Protein AF-0000000079051992 (afdb_homodimer)

Organism: Rubus argutus (NCBI:txid59490)

Foldseek 3Di:
DPPDDQDADPLNWDKDWDFDPWDWDQDDPRDIDTDDGDIDMDTRHHLVPFFLVVVQVVVVVVPDPDSPDWDWDQQPVQRDIGTDDGRVVRNVNSVSPGSDDDDDDDDPDDDDPPDDDDDDDDHD/DPPDDLDADPLNWDKDWDFDPWDWDQDDPRDIDTDDGDIDMDTRHHLVPFFLVVVQVVVVVVPDPDSPDWDWDQQPVQRDIGTDDGRVVRNVNSVSPGSDDDDDDDDPDDDDPVDDDDDDDDHD

Structure (mmCIF, N/CA/C/O backbone):
data_AF-0000000079051992-model_v1
#
loop_
_entity.id
_entity.type
_entity.pdbx_description
1 polymer 'Uncharacterized protein'
#
loop_
_atom_site.group_PDB
_atom_site.id
_atom_site.type_symbol
_atom_site.label_atom_id
_atom_site.label_alt_id
_atom_site.label_comp_id
_atom_site.label_asym_id
_atom_site.label_entity_id
_atom_site.label_seq_id
_atom_site.pdbx_PDB_ins_code
_atom_site.Cartn_x
_atom_site.Cartn_y
_atom_site.Cartn_z
_atom_site.occupancy
_atom_site.B_iso_or_equiv
_atom_site.auth_seq_id
_atom_site.auth_comp_id
_atom_site.auth_asym_id
_atom_site.auth_atom_id
_atom_site.pdbx_PDB_model_num
ATOM 1 N N . MET A 1 1 ? 14.812 15.797 15.055 1 22.44 1 MET A N 1
ATOM 2 C CA . MET A 1 1 ? 14.555 14.422 15.453 1 22.44 1 MET A CA 1
ATOM 3 C C . MET A 1 1 ? 14.562 13.492 14.242 1 22.44 1 MET A C 1
ATOM 5 O O . MET A 1 1 ? 13.828 13.719 13.273 1 22.44 1 MET A O 1
ATOM 9 N N . LYS A 1 2 ? 15.641 12.828 14.078 1 24.27 2 LYS A N 1
ATOM 10 C CA . LYS A 1 2 ? 16.016 11.898 13.016 1 24.27 2 LYS A CA 1
ATOM 11 C C . LYS A 1 2 ? 15.023 10.742 12.922 1 24.27 2 LYS A C 1
ATOM 13 O O . LYS A 1 2 ? 14.703 10.109 13.93 1 24.27 2 LYS A O 1
ATOM 18 N N . TYR A 1 3 ? 14.031 10.93 12.227 1 25.72 3 TYR A N 1
ATOM 19 C CA . TYR A 1 3 ? 13.047 9.875 12.016 1 25.72 3 TYR A CA 1
ATOM 20 C C . TYR A 1 3 ? 13.734 8.539 11.758 1 25.72 3 TYR A C 1
ATOM 22 O O . TYR A 1 3 ? 14.734 8.477 11.039 1 25.72 3 TYR A O 1
ATOM 30 N N . SER A 1 4 ? 14.008 7.793 12.945 1 28.97 4 SER A N 1
ATOM 31 C CA . SER A 1 4 ? 14.625 6.484 13.141 1 28.97 4 SER A CA 1
ATOM 32 C C . SER A 1 4 ? 14.109 5.477 12.117 1 28.97 4 SER A C 1
ATOM 34 O O . SER A 1 4 ? 13.008 5.625 11.594 1 28.97 4 SER A O 1
ATOM 36 N N . PHE A 1 5 ? 14.984 4.582 11.828 1 28.81 5 PHE A N 1
ATOM 37 C CA . PHE A 1 5 ? 15.141 3.387 11.008 1 28.81 5 PHE A CA 1
ATOM 38 C C . PHE A 1 5 ? 14.125 2.324 11.398 1 28.81 5 PHE A C 1
ATOM 40 O O . PHE A 1 5 ? 13.641 2.305 12.531 1 28.81 5 PHE A O 1
ATOM 47 N N . ARG A 1 6 ? 13.727 1.548 10.43 1 36.22 6 ARG A N 1
ATOM 48 C CA . ARG A 1 6 ? 12.797 0.466 10.133 1 36.22 6 ARG A CA 1
ATOM 49 C C . ARG A 1 6 ? 12.992 -0.705 11.094 1 36.22 6 ARG A C 1
ATOM 51 O O . ARG A 1 6 ? 14.078 -1.296 11.141 1 36.22 6 ARG A O 1
ATOM 58 N N . LEU A 1 7 ? 12.641 -0.659 12.375 1 37.72 7 LEU A N 1
ATOM 59 C CA . LEU A 1 7 ? 12.82 -1.804 13.258 1 37.72 7 LEU A CA 1
ATOM 60 C C . LEU A 1 7 ? 12.023 -3.006 12.766 1 37.72 7 LEU A C 1
ATOM 62 O O . LEU A 1 7 ? 10.945 -2.848 12.195 1 37.72 7 LEU A O 1
ATOM 66 N N . PRO A 1 8 ? 12.586 -4.16 12.766 1 42.69 8 PRO A N 1
ATOM 67 C CA . PRO A 1 8 ? 11.969 -5.43 12.375 1 42.69 8 PRO A CA 1
ATOM 68 C C . PRO A 1 8 ? 10.781 -5.805 13.266 1 42.69 8 PRO A C 1
ATOM 70 O O . PRO A 1 8 ? 10.836 -5.605 14.484 1 42.69 8 PRO A O 1
ATOM 73 N N . PRO A 1 9 ? 9.578 -5.781 12.906 1 48.34 9 PRO A N 1
ATOM 74 C CA . PRO A 1 9 ? 8.461 -6.199 13.75 1 48.34 9 PRO A CA 1
ATOM 75 C C . PRO A 1 9 ? 8.664 -7.586 14.352 1 48.34 9 PRO A C 1
ATOM 77 O O . PRO A 1 9 ? 9.422 -8.398 13.812 1 48.34 9 PRO A O 1
ATOM 80 N N . GLY A 1 10 ? 8.438 -7.609 15.602 1 46.56 10 GLY A N 1
ATOM 81 C CA . GLY A 1 10 ? 8.391 -8.906 16.266 1 46.56 10 GLY A CA 1
ATOM 82 C C . GLY A 1 10 ? 7.77 -9.992 15.406 1 46.56 10 GLY A C 1
ATOM 83 O O . GLY A 1 10 ? 8.367 -11.047 15.195 1 46.56 10 GLY A O 1
ATOM 84 N N . ASN A 1 11 ? 6.41 -9.938 15.195 1 57.31 11 ASN A N 1
ATOM 85 C CA . ASN A 1 11 ? 5.832 -11.008 14.383 1 57.31 11 ASN A CA 1
ATOM 86 C C . ASN A 1 11 ? 6.129 -10.805 12.898 1 57.31 11 ASN A C 1
ATOM 88 O O . ASN A 1 11 ? 5.754 -9.789 12.32 1 57.31 11 ASN A O 1
ATOM 92 N N . ASN A 1 12 ? 7.039 -11.633 12.344 1 77.44 12 ASN A N 1
ATOM 93 C CA . ASN A 1 12 ? 7.676 -11.453 11.039 1 77.44 12 ASN A CA 1
ATOM 94 C C . ASN A 1 12 ? 6.75 -11.883 9.906 1 77.44 12 ASN A C 1
ATOM 96 O O . ASN A 1 12 ? 7.195 -12.062 8.773 1 77.44 12 ASN A O 1
ATOM 100 N N . LYS A 1 13 ? 5.344 -12.125 10.227 1 87.75 13 LYS A N 1
ATOM 101 C CA . LYS A 1 13 ? 4.449 -12.547 9.148 1 87.75 13 LYS A CA 1
ATOM 102 C C . LYS A 1 13 ? 4.02 -11.352 8.305 1 87.75 13 LYS A C 1
ATOM 104 O O . LYS A 1 13 ? 4.223 -10.203 8.688 1 87.75 13 LYS A O 1
ATOM 109 N N . TYR A 1 14 ? 3.576 -11.727 7.117 1 90.81 14 TYR A N 1
ATOM 110 C CA . TYR A 1 14 ? 3.094 -10.68 6.227 1 90.81 14 TYR A CA 1
ATOM 111 C C . TYR A 1 14 ? 1.854 -11.133 5.469 1 90.81 14 TYR A C 1
ATOM 113 O O . TYR A 1 14 ? 1.468 -12.305 5.539 1 90.81 14 TYR A O 1
ATOM 121 N N . THR A 1 15 ? 1.188 -10.188 4.848 1 91.19 15 THR A N 1
ATOM 122 C CA . THR A 1 15 ? -0.02 -10.414 4.059 1 91.19 15 THR A CA 1
ATOM 123 C C . THR A 1 15 ? 0.225 -10.078 2.59 1 91.19 15 THR A C 1
ATOM 125 O O . THR A 1 15 ? 0.877 -9.078 2.273 1 91.19 15 THR A O 1
ATOM 128 N N . LEU A 1 16 ? -0.283 -10.922 1.708 1 93.12 16 LEU A N 1
ATOM 129 C CA . LEU A 1 16 ? -0.376 -10.586 0.292 1 93.12 16 LEU A CA 1
ATOM 130 C C . LEU A 1 16 ? -1.779 -10.102 -0.061 1 93.12 16 LEU A C 1
ATOM 132 O O . LEU A 1 16 ? -2.764 -10.805 0.193 1 93.12 16 LEU A O 1
ATOM 136 N N . LYS A 1 17 ? -1.846 -8.898 -0.467 1 88.94 17 LYS A N 1
ATOM 137 C CA . LYS A 1 17 ? -3.031 -8.438 -1.186 1 88.94 17 LYS A CA 1
ATOM 138 C C . LYS A 1 17 ? -2.957 -8.812 -2.662 1 88.94 17 LYS A C 1
ATOM 140 O O . LYS A 1 17 ? -2.1 -8.32 -3.395 1 88.94 17 LYS A O 1
ATOM 145 N N . ILE A 1 18 ? -3.846 -9.672 -3.184 1 90.5 18 ILE A N 1
ATOM 146 C CA . ILE A 1 18 ? -3.699 -10.25 -4.516 1 90.5 18 ILE A CA 1
ATOM 147 C C . ILE A 1 18 ? -4.859 -9.805 -5.402 1 90.5 18 ILE A C 1
ATOM 149 O O . ILE A 1 18 ? -6.027 -10.008 -5.062 1 90.5 18 ILE A O 1
ATOM 153 N N . PHE A 1 19 ? -4.484 -9.172 -6.461 1 87.44 19 PHE A N 1
ATOM 154 C CA . PHE A 1 19 ? -5.426 -8.891 -7.539 1 87.44 19 PHE A CA 1
ATOM 155 C C . PHE A 1 19 ? -5.383 -9.992 -8.594 1 87.44 19 PHE A C 1
ATOM 157 O O . PHE A 1 19 ? -4.32 -10.289 -9.148 1 87.44 19 PHE A O 1
ATOM 164 N N . TYR A 1 20 ? -6.543 -10.562 -8.875 1 88 20 TYR A N 1
ATOM 165 C CA . TYR A 1 20 ? -6.531 -11.711 -9.773 1 88 20 TYR A CA 1
ATOM 166 C C . TYR A 1 20 ? -7.809 -11.773 -10.602 1 88 20 TYR A C 1
ATOM 168 O O . TYR A 1 20 ? -8.805 -11.125 -10.266 1 88 20 TYR A O 1
ATOM 176 N N . GLY A 1 21 ? -7.715 -12.516 -11.727 1 87.5 21 GLY A N 1
ATOM 177 C CA . GLY A 1 21 ? -8.867 -12.688 -12.594 1 87.5 21 GLY A CA 1
ATOM 178 C C . GLY A 1 21 ? -9.031 -11.562 -13.594 1 87.5 21 GLY A C 1
ATOM 179 O O . GLY A 1 21 ? -9.992 -11.547 -14.375 1 87.5 21 GLY A O 1
ATOM 180 N N . GLY A 1 22 ? -8.234 -10.539 -13.469 1 85.94 22 GLY A N 1
ATOM 181 C CA . GLY A 1 22 ? -8.258 -9.414 -14.391 1 85.94 22 GLY A CA 1
ATOM 182 C C . GLY A 1 22 ? -6.957 -9.242 -15.156 1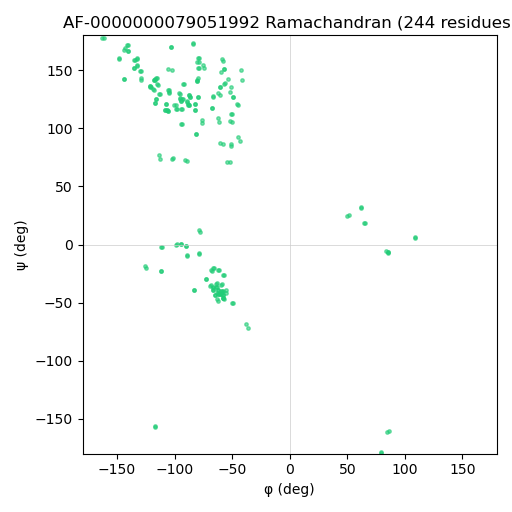 85.94 22 GLY A C 1
ATOM 183 O O . GLY A 1 22 ? -6.258 -10.219 -15.422 1 85.94 22 GLY A O 1
ATOM 184 N N . GLU A 1 23 ? -6.738 -8.016 -15.609 1 85.5 23 GLU A N 1
ATOM 185 C CA . GLU A 1 23 ? -5.539 -7.723 -16.391 1 85.5 23 GLU A CA 1
ATOM 186 C C . GLU A 1 23 ? -5 -6.328 -16.078 1 85.5 23 GLU A C 1
ATOM 188 O O . GLU A 1 23 ? -5.773 -5.395 -15.852 1 85.5 23 GLU A O 1
ATOM 193 N N . LEU A 1 24 ? -3.68 -6.289 -16.062 1 83.06 24 LEU A N 1
ATOM 194 C CA . LEU A 1 24 ? -3.006 -5 -15.906 1 83.06 24 LEU A CA 1
ATOM 195 C C . LEU A 1 24 ? -2.973 -4.25 -17.234 1 83.06 24 LEU A C 1
ATOM 197 O O . LEU A 1 24 ? -2.547 -4.801 -18.25 1 83.06 24 LEU A O 1
ATOM 201 N N . LYS A 1 25 ? -3.455 -3.033 -17.141 1 78.12 25 LYS A N 1
ATOM 202 C CA . LYS A 1 25 ? -3.475 -2.203 -18.344 1 78.12 25 LYS A CA 1
ATOM 203 C C . LYS A 1 25 ? -2.584 -0.975 -18.172 1 78.12 25 LYS A C 1
ATOM 205 O O . LYS A 1 25 ? -2.379 -0.497 -17.047 1 78.12 25 LYS A O 1
ATOM 210 N N . GLU A 1 26 ? -1.941 -0.677 -19.25 1 70.88 26 GLU A N 1
ATOM 211 C CA . GLU A 1 26 ? -1.145 0.545 -19.266 1 70.88 26 GLU A CA 1
ATOM 212 C C . GLU A 1 26 ? -1.987 1.749 -19.688 1 70.88 26 GLU A C 1
ATOM 214 O O . GLU A 1 26 ? -2.76 1.675 -20.641 1 70.88 26 GLU A O 1
ATOM 219 N N . GLY A 1 27 ? -2.049 2.689 -18.797 1 62.34 27 GLY A N 1
ATOM 220 C CA . GLY A 1 27 ? -2.729 3.924 -19.156 1 62.34 27 GLY A CA 1
ATOM 221 C C . GLY A 1 27 ? -1.842 4.898 -19.906 1 62.34 27 GLY A C 1
ATOM 222 O O . GLY A 1 27 ? -0.746 4.543 -20.344 1 62.34 27 GLY A O 1
ATOM 223 N N . GLU A 1 28 ? -2.379 5.949 -20.391 1 56.53 28 GLU A N 1
ATOM 224 C CA . GLU A 1 28 ? -1.7 6.945 -21.219 1 56.53 28 GLU A CA 1
ATOM 225 C C . GLU A 1 28 ? -0.387 7.387 -20.578 1 56.53 28 GLU A C 1
ATOM 227 O O . GLU A 1 28 ? 0.631 7.512 -21.266 1 56.53 28 GLU A O 1
ATOM 232 N N . ILE A 1 29 ? -0.347 7.75 -19.406 1 55.38 29 ILE A N 1
ATOM 233 C CA . ILE A 1 29 ? 0.839 8.359 -18.812 1 55.38 29 ILE A CA 1
ATOM 234 C C . ILE A 1 29 ? 1.425 7.434 -17.75 1 55.38 29 ILE A C 1
ATOM 236 O O . ILE A 1 29 ? 1.34 7.715 -16.547 1 55.38 29 ILE A O 1
ATOM 240 N N . PHE A 1 30 ? 2.119 6.391 -18.25 1 54.97 30 PHE A N 1
ATOM 241 C CA . PHE A 1 30 ? 2.951 5.484 -17.469 1 54.97 30 PHE A CA 1
ATOM 242 C C . PHE A 1 30 ? 2.195 4.969 -16.25 1 54.97 30 PHE A C 1
ATOM 244 O O . PHE A 1 30 ? 2.793 4.734 -15.195 1 54.97 30 PHE A O 1
ATOM 251 N N . TYR A 1 31 ? 0.888 5.023 -16.469 1 59.75 31 TYR A N 1
ATOM 252 C CA . TYR A 1 31 ? 0.093 4.504 -15.359 1 59.75 31 TYR A CA 1
ATOM 253 C C . TYR A 1 31 ? -0.472 3.127 -15.695 1 59.75 31 TYR A C 1
ATOM 255 O O . TYR A 1 31 ? -0.801 2.85 -16.844 1 59.75 31 TYR A O 1
ATOM 263 N N . ARG A 1 32 ? -0.237 2.264 -14.742 1 70.31 32 ARG A N 1
ATOM 264 C CA . ARG A 1 32 ? -0.841 0.946 -14.906 1 70.31 32 ARG A CA 1
ATOM 265 C C . ARG A 1 32 ? -2.039 0.774 -13.977 1 70.31 32 ARG A C 1
ATOM 267 O O . ARG A 1 32 ? -2.041 1.282 -12.852 1 70.31 32 ARG A O 1
ATOM 274 N N . TYR A 1 33 ? -3.088 0.283 -14.586 1 73.31 33 TYR A N 1
ATOM 275 C CA . TYR A 1 33 ? -4.25 -0.037 -13.766 1 73.31 33 TYR A CA 1
ATOM 276 C C . TYR A 1 33 ? -4.742 -1.453 -14.039 1 73.31 33 TYR A C 1
ATOM 278 O O . TYR A 1 33 ? -4.449 -2.021 -15.102 1 73.31 33 TYR A O 1
ATOM 286 N N . TYR A 1 34 ? -5.285 -2.006 -13.023 1 77.06 34 TYR A N 1
ATOM 287 C CA . TYR A 1 34 ? -5.809 -3.365 -13.102 1 77.06 34 TYR A CA 1
ATOM 288 C C . TYR A 1 34 ? -7.305 -3.355 -13.398 1 77.06 34 TYR A C 1
ATOM 290 O O . TYR A 1 34 ? -8.07 -2.652 -12.742 1 77.06 34 TYR A O 1
ATOM 298 N N . VAL A 1 35 ? -7.668 -4.047 -14.445 1 77.31 35 VAL A N 1
ATOM 299 C CA . VAL A 1 35 ? -9.062 -4.047 -14.883 1 77.31 35 VAL A CA 1
ATOM 300 C C . VAL A 1 35 ? -9.664 -5.434 -14.688 1 77.31 35 VAL A C 1
ATOM 302 O O . VAL A 1 35 ? -9.062 -6.441 -15.047 1 77.31 35 VAL A O 1
ATOM 305 N N . GLY A 1 36 ? -10.867 -5.316 -13.992 1 74.88 36 GLY A N 1
ATOM 306 C CA . GLY A 1 36 ? -11.586 -6.559 -13.781 1 74.88 36 GLY A CA 1
ATOM 307 C C . GLY A 1 36 ? -11.023 -7.391 -12.641 1 74.88 36 GLY A C 1
ATOM 308 O O . GLY A 1 36 ? -10.156 -6.926 -11.898 1 74.88 36 GLY A O 1
ATOM 309 N N . GLY A 1 37 ? -11.602 -8.523 -12.383 1 80.75 37 GLY A N 1
ATOM 310 C CA . GLY A 1 37 ? -11.109 -9.508 -11.438 1 80.75 37 GLY A CA 1
ATOM 311 C C . GLY A 1 37 ? -11.562 -9.242 -10.016 1 80.75 37 GLY A C 1
ATOM 312 O O . GLY A 1 37 ? -12.625 -8.656 -9.797 1 80.75 37 GLY A O 1
ATOM 313 N N . GLU A 1 38 ? -10.82 -9.852 -9.102 1 80.44 38 GLU A N 1
ATOM 314 C CA . GLU A 1 38 ? -11.117 -9.852 -7.672 1 80.44 38 GLU A CA 1
ATOM 315 C C . GLU A 1 38 ? -9.875 -9.523 -6.852 1 80.44 38 GLU A C 1
ATOM 317 O O . GLU A 1 38 ? -8.758 -9.539 -7.375 1 80.44 38 GLU A O 1
ATOM 322 N N . VAL A 1 39 ? -10.172 -9.117 -5.648 1 84.56 39 VAL A N 1
ATOM 323 C CA . VAL A 1 39 ? -9.094 -8.883 -4.695 1 84.56 39 VAL A CA 1
ATOM 324 C C . VAL A 1 39 ? -9.25 -9.812 -3.498 1 84.56 39 VAL A C 1
ATOM 326 O O . VAL A 1 39 ? -10.359 -10.031 -3.012 1 84.56 39 VAL A O 1
ATOM 329 N N . THR A 1 40 ? -8.148 -10.461 -3.07 1 83.12 40 THR A N 1
ATOM 330 C CA . THR A 1 40 ? -8.156 -11.258 -1.851 1 83.12 40 THR A CA 1
ATOM 331 C C . THR A 1 40 ? -6.922 -10.977 -1.008 1 83.12 40 THR A C 1
ATOM 333 O O . THR A 1 40 ? -5.961 -10.367 -1.49 1 83.12 40 THR A O 1
ATOM 336 N N . TRP A 1 41 ? -6.969 -11.266 0.247 1 87.25 41 TRP A N 1
ATOM 337 C CA . TRP A 1 41 ? -5.844 -11.141 1.169 1 87.25 41 TRP A CA 1
ATOM 338 C C . TRP A 1 41 ? -5.438 -12.508 1.716 1 87.25 41 TRP A C 1
ATOM 340 O O . TRP A 1 41 ? -6.285 -13.289 2.158 1 87.25 41 TRP A O 1
ATOM 350 N N . VAL A 1 42 ? -4.211 -12.828 1.558 1 90.44 42 VAL A N 1
ATOM 351 C CA . VAL A 1 42 ? -3.65 -14.031 2.168 1 90.44 42 VAL A CA 1
ATOM 352 C C . VAL A 1 42 ? -2.746 -13.648 3.336 1 90.44 42 VAL A C 1
ATOM 354 O O . VAL A 1 42 ? -1.679 -13.062 3.137 1 90.44 42 VAL A O 1
ATOM 357 N N . ASP A 1 43 ? -3.131 -14.047 4.523 1 86.38 43 ASP A N 1
ATOM 358 C CA . ASP A 1 43 ? -2.467 -13.586 5.742 1 86.38 43 ASP A CA 1
ATOM 359 C C . ASP A 1 43 ? -1.546 -14.672 6.305 1 86.38 43 ASP A C 1
ATOM 361 O O . ASP A 1 43 ? -1.546 -15.805 5.82 1 86.38 43 ASP A O 1
ATOM 365 N N . GLU A 1 44 ? -0.752 -14.242 7.297 1 86.94 44 GLU A N 1
ATOM 366 C CA . GLU A 1 44 ? 0.08 -15.125 8.109 1 86.94 44 GLU A CA 1
ATOM 367 C C . GLU A 1 44 ? 1.116 -15.852 7.262 1 86.94 44 GLU A C 1
ATOM 369 O O . GLU A 1 44 ? 1.446 -17.016 7.527 1 86.94 44 GLU A O 1
ATOM 374 N N . LEU A 1 45 ? 1.54 -15.18 6.223 1 91.88 45 LEU A N 1
ATOM 375 C CA . LEU A 1 45 ? 2.6 -15.758 5.402 1 91.88 45 LEU A CA 1
ATOM 376 C C . LEU A 1 45 ? 3.965 -15.539 6.051 1 91.88 45 LEU A C 1
ATOM 378 O O . LEU A 1 45 ? 4.207 -14.5 6.668 1 91.88 45 LEU A O 1
ATOM 382 N N . ASP A 1 46 ? 4.824 -16.516 5.93 1 90.44 46 ASP A N 1
ATOM 383 C CA . ASP A 1 46 ? 6.188 -16.469 6.445 1 90.44 46 ASP A CA 1
ATOM 384 C C . ASP A 1 46 ? 7.164 -16 5.367 1 90.44 46 ASP A C 1
ATOM 386 O O . ASP A 1 46 ? 7.348 -16.688 4.355 1 90.44 46 ASP A O 1
ATOM 390 N N . PRO A 1 47 ? 7.781 -14.836 5.633 1 93.62 47 PRO A N 1
ATOM 391 C CA . PRO A 1 47 ? 8.703 -14.328 4.609 1 93.62 47 PRO A CA 1
ATOM 392 C C . PRO A 1 47 ? 9.82 -15.32 4.285 1 93.62 47 PRO A C 1
ATOM 394 O O . PRO A 1 47 ? 10.336 -15.32 3.166 1 93.62 47 PRO A O 1
ATOM 397 N N . ASN A 1 48 ? 10.18 -16.172 5.156 1 92.88 48 ASN A N 1
ATOM 398 C CA . ASN A 1 48 ? 11.273 -17.109 4.945 1 92.88 48 ASN A CA 1
ATOM 399 C C . ASN A 1 48 ? 10.844 -18.297 4.082 1 92.88 48 ASN A C 1
ATOM 401 O O . ASN A 1 48 ? 11.672 -19.078 3.619 1 92.88 48 ASN A O 1
ATOM 405 N N . MET A 1 49 ? 9.586 -18.422 3.766 1 94.25 49 MET A N 1
ATOM 406 C CA . MET A 1 49 ? 9.07 -19.547 2.992 1 94.25 49 MET A CA 1
ATOM 407 C C . MET A 1 49 ? 8.602 -19.094 1.614 1 94.25 49 MET A C 1
ATOM 409 O O . MET A 1 49 ? 8.172 -19.906 0.798 1 94.25 49 MET A O 1
ATOM 413 N N . ALA A 1 50 ? 8.695 -17.812 1.39 1 95.62 50 ALA A N 1
ATOM 414 C CA . ALA A 1 50 ? 8.188 -17.266 0.132 1 95.62 50 ALA A CA 1
ATOM 415 C C . ALA A 1 50 ? 9.008 -17.766 -1.053 1 95.62 50 ALA A C 1
ATOM 417 O O . ALA A 1 50 ? 10.242 -17.672 -1.039 1 95.62 50 ALA A O 1
ATOM 418 N N . ASN A 1 51 ? 8.453 -18.266 -1.986 1 95.81 51 ASN A N 1
ATOM 419 C CA . ASN A 1 51 ? 9.023 -18.703 -3.258 1 95.81 51 ASN A CA 1
ATOM 420 C C . ASN A 1 51 ? 7.949 -18.891 -4.324 1 95.81 51 ASN A C 1
ATOM 422 O O . ASN A 1 51 ? 6.766 -18.688 -4.059 1 95.81 51 ASN A O 1
ATOM 426 N N . LEU A 1 52 ? 8.406 -19.234 -5.523 1 96 52 LEU A N 1
ATOM 427 C CA . LEU A 1 52 ? 7.461 -19.375 -6.629 1 96 52 LEU A CA 1
ATOM 428 C C . LEU A 1 52 ? 6.469 -20.5 -6.367 1 96 52 LEU A C 1
ATOM 430 O O . LEU A 1 52 ? 5.297 -20.391 -6.73 1 96 52 LEU A O 1
ATOM 434 N N . THR A 1 53 ? 6.938 -21.547 -5.758 1 94.81 53 THR A N 1
ATOM 435 C CA . THR A 1 53 ? 6.062 -22.672 -5.445 1 94.81 53 THR A CA 1
ATOM 436 C C . THR A 1 53 ? 4.938 -22.234 -4.512 1 94.81 53 THR A C 1
ATOM 438 O O . THR A 1 53 ? 3.779 -22.609 -4.707 1 94.81 53 THR A O 1
ATOM 441 N N . GLU A 1 54 ? 5.254 -21.453 -3.531 1 94.25 54 GLU A N 1
ATOM 442 C CA . GLU A 1 54 ? 4.242 -20.938 -2.615 1 94.25 54 GLU A CA 1
ATOM 443 C C . GLU A 1 54 ? 3.238 -20.047 -3.346 1 94.25 54 GLU A C 1
ATOM 445 O O . GLU A 1 54 ? 2.029 -20.156 -3.129 1 94.25 54 GLU A O 1
ATOM 450 N N . LEU A 1 55 ? 3.723 -19.203 -4.242 1 95.94 55 LEU A N 1
ATOM 451 C CA . LEU A 1 55 ? 2.826 -18.359 -5.023 1 95.94 55 LEU A CA 1
ATOM 452 C C . LEU A 1 55 ? 1.904 -19.203 -5.895 1 95.94 55 LEU A C 1
ATOM 454 O O . LEU A 1 55 ? 0.711 -18.922 -6.008 1 95.94 55 LEU A O 1
ATOM 458 N N . ASN A 1 56 ? 2.477 -20.219 -6.422 1 94.06 56 ASN A N 1
ATOM 459 C CA . ASN A 1 56 ? 1.682 -21.109 -7.262 1 94.06 56 ASN A CA 1
ATOM 460 C C . ASN A 1 56 ? 0.612 -21.844 -6.457 1 94.06 56 ASN A C 1
ATOM 462 O O . ASN A 1 56 ? -0.494 -22.078 -6.949 1 94.06 56 ASN A O 1
ATOM 466 N N . ASN A 1 57 ? 0.95 -22.25 -5.254 1 93.12 57 ASN A N 1
ATOM 467 C CA . ASN A 1 57 ? -0.043 -22.859 -4.379 1 93.12 57 ASN A CA 1
ATOM 468 C C . ASN A 1 57 ? -1.202 -21.922 -4.094 1 93.12 57 ASN A C 1
ATOM 470 O O . ASN A 1 57 ? -2.365 -22.328 -4.109 1 93.12 57 ASN A O 1
ATOM 474 N N . ILE A 1 58 ? -0.867 -20.688 -3.848 1 92.69 58 ILE A N 1
ATOM 475 C CA . ILE A 1 58 ? -1.891 -19.672 -3.607 1 92.69 58 ILE A CA 1
ATOM 476 C C . ILE A 1 58 ? -2.754 -19.516 -4.855 1 92.69 58 ILE A C 1
ATOM 478 O O . ILE A 1 58 ? -3.984 -19.5 -4.77 1 92.69 58 ILE A O 1
ATOM 482 N N . ALA A 1 59 ? -2.078 -19.375 -6.008 1 92.94 59 ALA A N 1
ATOM 483 C CA . ALA A 1 59 ? -2.809 -19.219 -7.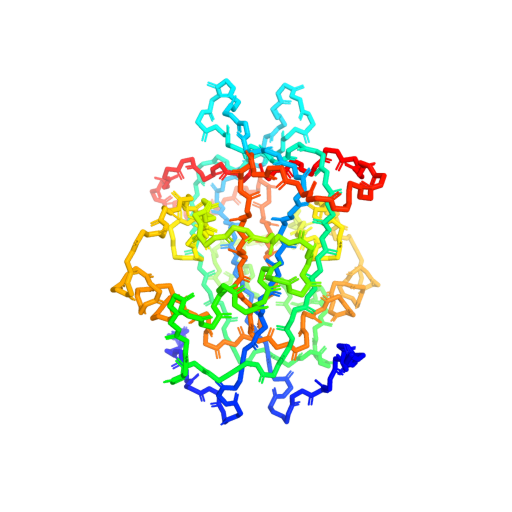262 1 92.94 59 ALA A CA 1
ATOM 484 C C . ALA A 1 59 ? -3.746 -20.406 -7.504 1 92.94 59 ALA A C 1
ATOM 486 O O . ALA A 1 59 ? -4.871 -20.219 -7.977 1 92.94 59 ALA A O 1
ATOM 487 N N . SER A 1 60 ? -3.268 -21.562 -7.191 1 91.19 60 SER A N 1
ATOM 488 C CA . SER A 1 60 ? -4.086 -22.766 -7.355 1 91.19 60 SER A CA 1
ATOM 489 C C . SER A 1 60 ? -5.367 -22.672 -6.527 1 91.19 60 SER A C 1
ATOM 491 O O . SER A 1 60 ? -6.445 -23.031 -7.004 1 91.19 60 SER A O 1
ATOM 493 N N . GLU A 1 61 ? -5.219 -22.156 -5.344 1 88.88 61 GLU A N 1
ATOM 494 C CA . GLU A 1 61 ? -6.375 -22 -4.469 1 88.88 61 GLU A CA 1
ATOM 495 C C . GLU A 1 61 ? -7.336 -20.938 -5.016 1 88.88 61 GLU A C 1
ATOM 497 O O . GLU A 1 61 ? -8.531 -20.953 -4.707 1 88.88 61 GLU A O 1
ATOM 502 N N . LEU A 1 62 ? -6.805 -20.078 -5.848 1 87.88 62 LEU A N 1
ATOM 503 C CA . LEU A 1 62 ? -7.625 -19.031 -6.434 1 87.88 62 LEU A CA 1
ATOM 504 C C . LEU A 1 62 ? -8.25 -19.484 -7.746 1 87.88 62 LEU A C 1
ATOM 506 O O . LEU A 1 62 ? -8.945 -18.719 -8.414 1 87.88 62 LEU A O 1
ATOM 510 N N . GLY A 1 63 ? -7.941 -20.703 -8.141 1 88.62 63 GLY A N 1
ATOM 511 C CA . GLY A 1 63 ? -8.617 -21.281 -9.289 1 88.62 63 GLY A CA 1
ATOM 512 C C . GLY A 1 63 ? -7.73 -21.391 -10.508 1 88.62 63 GLY A C 1
ATOM 513 O O . GLY A 1 63 ? -8.203 -21.734 -11.602 1 88.62 63 GLY A O 1
ATOM 514 N N . TYR A 1 64 ? -6.469 -21.078 -10.336 1 89.19 64 TYR A N 1
ATOM 515 C CA . TYR A 1 64 ? -5.547 -21.219 -11.453 1 89.19 64 TYR A CA 1
ATOM 516 C C . TYR A 1 64 ? -4.941 -22.609 -11.492 1 89.19 64 TYR A C 1
ATOM 518 O O . TYR A 1 64 ? -4.391 -23.078 -10.492 1 89.19 64 TYR A O 1
ATOM 526 N N . GLN A 1 65 ? -5.133 -23.266 -12.602 1 81.94 65 GLN A N 1
ATOM 527 C CA . GLN A 1 65 ? -4.672 -24.641 -12.75 1 81.94 65 GLN A CA 1
ATOM 528 C C . GLN A 1 65 ? -3.342 -24.688 -13.492 1 81.94 65 GLN A C 1
ATOM 530 O O . GLN A 1 65 ? -2.752 -25.766 -13.641 1 81.94 65 GLN A O 1
ATOM 535 N N . THR A 1 66 ? -2.795 -23.562 -13.906 1 75.31 66 THR A N 1
ATOM 536 C CA . THR A 1 66 ? -1.511 -23.531 -14.594 1 75.31 66 THR A CA 1
ATOM 537 C C . THR A 1 66 ? -0.398 -23.078 -13.656 1 75.31 66 THR A C 1
ATOM 539 O O . THR A 1 66 ? -0.658 -22.391 -12.664 1 75.31 66 THR A O 1
ATOM 542 N N . THR A 1 67 ? 0.712 -23.625 -14.023 1 71.31 67 THR A N 1
ATOM 543 C CA . THR A 1 67 ? 1.875 -23.141 -13.281 1 71.31 67 THR A CA 1
ATOM 544 C C . THR A 1 67 ? 2.484 -21.922 -13.953 1 71.31 67 THR A C 1
ATOM 546 O O . THR A 1 67 ? 3.344 -21.25 -13.375 1 71.31 67 THR A O 1
ATOM 549 N N . GLU A 1 68 ? 1.976 -21.688 -15.109 1 84.81 68 GLU A N 1
ATOM 550 C CA . GLU A 1 68 ? 2.498 -20.5 -15.789 1 84.81 68 GLU A CA 1
ATOM 551 C C . GLU A 1 68 ? 1.672 -19.266 -15.453 1 84.81 68 GLU A C 1
ATOM 553 O O . GLU A 1 68 ? 0.807 -18.859 -16.234 1 84.81 68 GLU A O 1
ATOM 558 N N . ILE A 1 69 ? 1.834 -18.844 -14.305 1 92.25 69 ILE A N 1
ATOM 559 C CA . ILE A 1 69 ? 1.111 -17.656 -13.836 1 92.25 69 ILE A CA 1
ATOM 560 C C . ILE A 1 69 ? 1.987 -16.422 -14 1 92.25 69 ILE A C 1
ATOM 562 O O . ILE A 1 69 ? 3.182 -16.453 -13.695 1 92.25 69 ILE A O 1
ATOM 566 N N . ASN A 1 70 ? 1.446 -15.375 -14.617 1 94.12 70 ASN A N 1
ATOM 567 C CA . ASN A 1 70 ? 2.113 -14.086 -14.734 1 94.12 70 ASN A CA 1
ATOM 568 C C . ASN A 1 70 ? 1.96 -13.258 -13.461 1 94.12 70 ASN A C 1
ATOM 570 O O . ASN A 1 70 ? 0.952 -12.57 -13.273 1 94.12 70 ASN A O 1
ATOM 574 N N . TYR A 1 71 ? 3.002 -13.375 -12.609 1 96.19 71 TYR A N 1
ATOM 575 C CA . TYR A 1 71 ? 2.988 -12.625 -11.359 1 96.19 71 TYR A CA 1
ATOM 576 C C . TYR A 1 71 ? 3.691 -11.281 -11.516 1 96.19 71 TYR A C 1
ATOM 578 O O . TYR A 1 71 ? 4.73 -11.195 -12.18 1 96.19 71 TYR A O 1
ATOM 586 N N . LEU A 1 72 ? 3.115 -10.266 -10.945 1 95.44 72 LEU A N 1
ATOM 587 C CA . LEU A 1 72 ? 3.752 -8.969 -10.758 1 95.44 72 LEU A CA 1
ATOM 588 C C . LEU A 1 72 ? 3.508 -8.445 -9.344 1 95.44 72 LEU A C 1
ATOM 590 O O . LEU A 1 72 ? 2.527 -8.82 -8.695 1 95.44 72 LEU A O 1
ATOM 594 N N . TYR A 1 73 ? 4.367 -7.688 -8.891 1 94.88 73 TYR A N 1
ATOM 595 C CA . TYR A 1 73 ? 4.102 -7.02 -7.625 1 94.88 73 TYR A CA 1
ATOM 596 C C . TYR A 1 73 ? 4.422 -5.531 -7.711 1 94.88 73 TYR A C 1
ATOM 598 O O . TYR A 1 73 ? 5.234 -5.117 -8.539 1 94.88 73 TYR A O 1
ATOM 606 N N . ARG A 1 74 ? 3.758 -4.789 -6.871 1 89.62 74 ARG A N 1
ATOM 607 C CA . ARG A 1 74 ? 4.074 -3.371 -6.738 1 89.62 74 ARG A CA 1
ATOM 608 C C . ARG A 1 74 ? 5.164 -3.148 -5.699 1 89.62 74 ARG A C 1
ATOM 610 O O . ARG A 1 74 ? 4.973 -3.436 -4.516 1 89.62 74 ARG A O 1
ATOM 617 N N . SER A 1 75 ? 6.223 -2.586 -6.172 1 89.5 75 SER A N 1
ATOM 618 C CA . SER A 1 75 ? 7.305 -2.258 -5.25 1 89.5 75 SER A CA 1
ATOM 619 C C . SER A 1 75 ? 6.891 -1.155 -4.281 1 89.5 75 SER A C 1
ATOM 621 O O . SER A 1 75 ? 6.578 -0.039 -4.703 1 89.5 75 SER A O 1
ATOM 623 N N . PRO A 1 76 ? 6.879 -1.476 -3.018 1 83.5 76 PRO A N 1
ATOM 624 C CA . PRO A 1 76 ? 6.559 -0.403 -2.072 1 83.5 76 PRO A CA 1
ATOM 625 C C . PRO A 1 76 ? 7.629 0.684 -2.027 1 83.5 76 PRO A C 1
ATOM 627 O O . PRO A 1 76 ? 7.359 1.807 -1.595 1 83.5 76 PRO A O 1
ATOM 630 N N . THR A 1 77 ? 8.844 0.401 -2.469 1 79.56 77 THR A N 1
ATOM 631 C CA . THR A 1 77 ? 9.969 1.324 -2.422 1 79.56 77 THR A CA 1
ATOM 632 C C . THR A 1 77 ? 9.938 2.283 -3.609 1 79.56 77 THR A C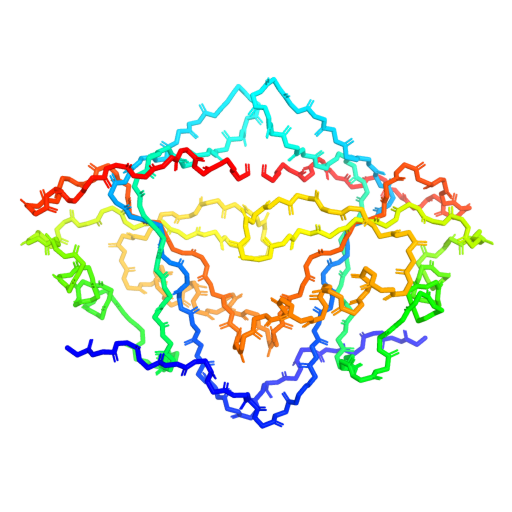 1
ATOM 634 O O . THR A 1 77 ? 10.102 3.492 -3.441 1 79.56 77 THR A O 1
ATOM 637 N N . SER A 1 78 ? 9.578 1.75 -4.738 1 75.81 78 SER A N 1
ATOM 638 C CA . SER A 1 78 ? 9.656 2.576 -5.941 1 75.81 78 SER A CA 1
ATOM 639 C C . SER A 1 78 ? 8.266 2.898 -6.477 1 75.81 78 SER A C 1
ATOM 641 O O . SER A 1 78 ? 8.102 3.824 -7.273 1 75.81 78 SER A O 1
ATOM 643 N N . GLY A 1 79 ? 7.285 2.064 -6.117 1 76.19 79 GLY A N 1
ATOM 644 C CA . GLY A 1 79 ? 5.957 2.217 -6.691 1 76.19 79 GLY A CA 1
ATOM 645 C C . GLY A 1 79 ? 5.801 1.513 -8.023 1 76.19 79 GLY A C 1
ATOM 646 O O . GLY A 1 79 ? 4.688 1.38 -8.539 1 76.19 79 GLY A O 1
ATOM 647 N N . ASN A 1 80 ? 6.883 0.986 -8.547 1 81.5 80 ASN A N 1
ATOM 648 C CA . ASN A 1 80 ? 6.848 0.335 -9.852 1 81.5 80 ASN A CA 1
ATOM 649 C C . ASN A 1 80 ? 6.262 -1.07 -9.758 1 81.5 80 ASN A C 1
ATOM 651 O O . ASN A 1 80 ? 6.316 -1.705 -8.703 1 81.5 80 ASN A O 1
ATOM 655 N N . ILE A 1 81 ? 5.66 -1.438 -10.914 1 88.25 81 ILE A N 1
ATOM 656 C CA . ILE A 1 81 ? 5.203 -2.816 -11.055 1 88.25 81 ILE A CA 1
ATOM 657 C C . ILE A 1 81 ? 6.344 -3.686 -11.578 1 88.25 81 ILE A C 1
ATOM 659 O O . ILE A 1 81 ? 6.957 -3.367 -12.602 1 88.25 81 ILE A O 1
ATOM 663 N N . VAL A 1 82 ? 6.66 -4.773 -10.906 1 93.69 82 VAL A N 1
ATOM 664 C CA . VAL A 1 82 ? 7.793 -5.637 -11.227 1 93.69 82 VAL A CA 1
ATOM 665 C C . VAL A 1 82 ? 7.297 -7.051 -11.523 1 93.69 82 VAL A C 1
ATOM 667 O O . VAL A 1 82 ? 6.496 -7.605 -10.773 1 93.69 82 VAL A O 1
ATOM 670 N N . LYS A 1 83 ? 7.812 -7.609 -12.547 1 95.75 83 LYS A N 1
ATOM 671 C CA . LYS A 1 83 ? 7.438 -8.969 -12.93 1 95.75 83 LYS A CA 1
ATOM 672 C C . LYS A 1 83 ? 8.188 -10 -12.094 1 95.75 83 LYS A C 1
ATOM 674 O O . LYS A 1 83 ? 9.375 -9.828 -11.812 1 95.75 83 LYS A O 1
ATOM 679 N N . ILE A 1 84 ? 7.496 -11.047 -11.734 1 97.06 84 ILE A N 1
ATOM 680 C CA . ILE A 1 84 ? 8.094 -12.172 -11.031 1 97.06 84 ILE A CA 1
ATOM 681 C C . ILE A 1 84 ? 8.18 -13.383 -11.961 1 97.06 84 ILE A C 1
ATOM 683 O O . ILE A 1 84 ? 7.152 -13.922 -12.375 1 97.06 84 ILE A O 1
ATOM 687 N N . THR A 1 85 ? 9.43 -13.789 -12.242 1 95.12 85 THR A N 1
ATOM 688 C CA . THR A 1 85 ? 9.578 -14.914 -13.156 1 95.12 85 THR A CA 1
ATOM 689 C C . THR A 1 85 ? 10.414 -16.031 -12.523 1 95.12 85 THR A C 1
ATOM 691 O O . THR A 1 85 ? 10.391 -17.172 -12.992 1 95.12 85 THR A O 1
ATOM 694 N N . LEU A 1 86 ? 11.156 -15.656 -11.523 1 94.94 86 LEU A N 1
ATOM 695 C CA . LEU A 1 86 ? 11.992 -16.641 -10.844 1 94.94 86 LEU A CA 1
ATOM 696 C C . LEU A 1 86 ? 12 -16.406 -9.344 1 94.94 86 LEU A C 1
ATOM 698 O O . LEU A 1 86 ? 11.508 -15.383 -8.859 1 94.94 86 LEU A O 1
ATOM 702 N N . ASP A 1 87 ? 12.562 -17.297 -8.609 1 95.69 87 ASP A N 1
ATOM 703 C CA . ASP A 1 87 ? 12.547 -17.25 -7.148 1 95.69 87 ASP A CA 1
ATOM 704 C C . ASP A 1 87 ? 13.289 -16.016 -6.633 1 95.69 87 ASP A C 1
ATOM 706 O O . ASP A 1 87 ? 12.922 -15.445 -5.605 1 95.69 87 ASP A O 1
ATOM 710 N N . GLN A 1 88 ? 14.297 -15.664 -7.375 1 96.88 88 GLN A N 1
ATOM 711 C CA . GLN A 1 88 ? 15.047 -14.484 -6.961 1 96.88 88 GLN A CA 1
ATOM 712 C C . GLN A 1 88 ? 14.141 -13.25 -6.914 1 96.88 88 GLN A C 1
ATOM 714 O O . GLN A 1 88 ? 14.328 -12.375 -6.066 1 96.88 88 GLN A O 1
ATOM 719 N N . HIS A 1 89 ? 13.18 -13.148 -7.793 1 96.94 89 HIS A N 1
ATOM 720 C CA . HIS A 1 89 ? 12.258 -12.023 -7.805 1 96.94 89 HIS A CA 1
ATOM 721 C C . HIS A 1 89 ? 11.344 -12.047 -6.582 1 96.94 89 HIS A C 1
ATOM 723 O O . HIS A 1 89 ? 10.969 -10.992 -6.059 1 96.94 89 HIS A O 1
ATOM 729 N N . VAL A 1 90 ? 10.977 -13.305 -6.148 1 97.19 90 VAL A N 1
ATOM 730 C CA . VAL A 1 90 ? 10.18 -13.422 -4.93 1 97.19 90 VAL A CA 1
ATOM 731 C C . VAL A 1 90 ? 10.992 -12.938 -3.73 1 97.19 90 VAL A C 1
ATOM 733 O O . VAL A 1 90 ? 10.477 -12.211 -2.877 1 97.19 90 VAL A O 1
ATOM 736 N N . THR A 1 91 ? 12.242 -13.367 -3.721 1 96.88 91 THR A N 1
ATOM 737 C CA . THR A 1 91 ? 13.141 -12.906 -2.666 1 96.88 91 THR A CA 1
ATOM 738 C C . THR A 1 91 ? 13.234 -11.383 -2.656 1 96.88 91 THR A C 1
ATOM 740 O O . THR A 1 91 ? 13.148 -10.758 -1.597 1 96.88 91 THR A O 1
ATOM 743 N N . ASN A 1 92 ? 13.414 -10.781 -3.836 1 96.69 92 ASN A N 1
ATOM 744 C CA . ASN A 1 92 ? 13.461 -9.32 -3.943 1 96.69 92 ASN A CA 1
ATOM 745 C C . ASN A 1 92 ? 12.18 -8.68 -3.412 1 96.69 92 ASN A C 1
ATOM 747 O O . ASN A 1 92 ? 12.234 -7.668 -2.715 1 96.69 92 ASN A O 1
ATOM 751 N N . MET A 1 93 ? 11.047 -9.242 -3.756 1 97.06 93 MET A N 1
ATOM 752 C CA . MET A 1 93 ? 9.758 -8.75 -3.289 1 97.06 93 MET A CA 1
ATOM 753 C C . MET A 1 93 ? 9.695 -8.742 -1.765 1 97.06 93 MET A C 1
ATOM 755 O O . MET A 1 93 ? 9.281 -7.75 -1.162 1 97.06 93 MET A O 1
ATOM 759 N N . ILE A 1 94 ? 10.148 -9.844 -1.188 1 95.69 94 ILE A N 1
ATOM 760 C CA . ILE A 1 94 ? 10.109 -9.984 0.264 1 95.69 94 ILE A CA 1
ATOM 761 C C . ILE A 1 94 ? 11.062 -8.984 0.905 1 95.69 94 ILE A C 1
ATOM 763 O O . ILE A 1 94 ? 10.781 -8.438 1.975 1 95.69 94 ILE A O 1
ATOM 767 N N . GLU A 1 95 ? 12.195 -8.742 0.274 1 94.25 95 GLU A N 1
ATOM 768 C CA . GLU A 1 95 ? 13.164 -7.777 0.789 1 94.25 95 GLU A CA 1
ATOM 769 C C . GLU A 1 95 ? 12.57 -6.371 0.838 1 94.25 95 GLU A C 1
ATOM 771 O O . GLU A 1 95 ? 13.031 -5.52 1.598 1 94.25 95 GLU A O 1
ATOM 776 N N . GLU A 1 96 ? 11.539 -6.129 0.056 1 93.25 96 GLU A N 1
ATOM 777 C CA . GLU A 1 96 ? 10.922 -4.809 0.026 1 93.25 96 GLU A CA 1
ATOM 778 C C . GLU A 1 96 ? 9.734 -4.734 0.978 1 93.25 96 GLU A C 1
ATOM 780 O O . GLU A 1 96 ? 9.047 -3.713 1.039 1 93.25 96 GLU A O 1
ATOM 785 N N . LEU A 1 97 ? 9.477 -5.855 1.651 1 91.31 97 LEU A N 1
ATOM 786 C CA . LEU A 1 97 ? 8.398 -5.863 2.633 1 91.31 97 LEU A CA 1
ATOM 787 C C . LEU A 1 97 ? 8.516 -4.672 3.578 1 91.31 97 LEU A C 1
ATOM 789 O O . LEU A 1 97 ? 9.594 -4.418 4.133 1 91.31 97 LEU A O 1
ATOM 793 N N . PRO A 1 98 ? 7.398 -3.926 3.678 1 86.19 98 PRO A N 1
ATOM 794 C CA . PRO A 1 98 ? 7.465 -2.828 4.645 1 86.19 98 PRO A CA 1
ATOM 795 C C . PRO A 1 98 ? 7.801 -3.307 6.055 1 86.19 98 PRO A C 1
ATOM 797 O O . PRO A 1 98 ? 7.465 -4.434 6.426 1 86.19 98 PRO A O 1
ATOM 800 N N . ILE A 1 99 ? 8.414 -2.516 6.832 1 80.19 99 ILE A N 1
ATOM 801 C CA . ILE A 1 99 ? 8.852 -2.877 8.172 1 80.19 99 ILE A CA 1
ATOM 802 C C . ILE A 1 99 ? 7.648 -2.959 9.109 1 80.19 99 ILE A C 1
ATOM 804 O O . ILE A 1 99 ? 7.648 -3.744 10.062 1 80.19 99 ILE A O 1
ATOM 808 N N . SER A 1 100 ? 6.625 -2.17 8.82 1 83.06 100 SER A N 1
ATOM 809 C CA . SER A 1 100 ? 5.414 -2.127 9.633 1 83.06 100 SER A CA 1
ATOM 810 C C . SER A 1 100 ? 4.176 -1.947 8.766 1 83.06 100 SER A C 1
ATOM 812 O O . SER A 1 100 ? 4.277 -1.858 7.535 1 83.06 100 SER A O 1
ATOM 814 N N . ARG A 1 101 ? 3.033 -2.135 9.43 1 88 101 ARG A N 1
ATOM 815 C CA . ARG A 1 101 ? 1.803 -1.765 8.734 1 88 101 ARG A CA 1
ATOM 816 C C . ARG A 1 101 ? 1.834 -0.302 8.305 1 88 101 ARG A C 1
ATOM 818 O O . ARG A 1 101 ? 2.332 0.556 9.039 1 88 101 ARG A O 1
ATOM 825 N N . GLU A 1 102 ? 1.363 -0.104 7.113 1 88.88 102 GLU A N 1
ATOM 826 C CA . GLU A 1 102 ? 1.538 1.232 6.555 1 88.88 102 GLU A CA 1
ATOM 827 C C . GLU A 1 102 ? 0.218 1.789 6.027 1 88.88 102 GLU A C 1
ATOM 829 O O . GLU A 1 102 ? -0.625 1.037 5.535 1 88.88 102 GLU A O 1
ATOM 834 N N . LEU A 1 103 ? 0.049 3.094 6.25 1 92.62 103 LEU A N 1
ATOM 835 C CA . LEU A 1 103 ? -0.949 3.887 5.539 1 92.62 103 LEU A CA 1
ATOM 836 C C . LEU A 1 103 ? -0.281 4.945 4.668 1 92.62 103 LEU A C 1
ATOM 838 O O . LEU A 1 103 ? 0.755 5.5 5.043 1 92.62 103 LEU A O 1
ATOM 842 N N . GLU A 1 104 ? -0.863 5.203 3.5 1 90.19 104 GLU A N 1
ATOM 843 C CA . GLU A 1 104 ? -0.377 6.25 2.607 1 90.19 104 GLU A CA 1
ATOM 844 C C . GLU A 1 104 ? -1.128 7.559 2.832 1 90.19 104 GLU A C 1
ATOM 846 O O . GLU A 1 104 ? -2.355 7.602 2.74 1 90.19 104 GLU A O 1
ATOM 851 N N . LEU A 1 105 ? -0.425 8.641 3.137 1 94.44 105 LEU A N 1
ATOM 852 C CA . LEU A 1 105 ? -0.958 9.984 3.373 1 94.44 105 LEU A CA 1
ATOM 853 C C . LEU A 1 105 ? -0.417 10.969 2.348 1 94.44 105 LEU A C 1
ATOM 855 O O . LEU A 1 105 ? 0.76 10.914 1.985 1 94.44 105 LEU A O 1
ATOM 859 N N . TYR A 1 106 ? -1.249 11.867 1.907 1 93.25 106 TYR A N 1
ATOM 860 C CA . TYR A 1 106 ? -0.881 12.898 0.942 1 93.25 106 TYR A CA 1
ATOM 861 C C . TYR A 1 106 ? -1.127 14.289 1.51 1 93.25 106 TYR A C 1
ATOM 863 O O . TYR A 1 106 ? -2.164 14.539 2.127 1 93.25 106 TYR A O 1
ATOM 871 N N . ILE A 1 107 ? -0.168 15.156 1.293 1 92.31 107 ILE A N 1
ATOM 872 C CA . ILE A 1 107 ? -0.364 16.594 1.473 1 92.31 107 ILE A CA 1
ATOM 873 C C . ILE A 1 107 ? -0.453 17.281 0.109 1 92.31 107 ILE A C 1
ATOM 875 O O . ILE A 1 107 ? 0.495 17.234 -0.678 1 92.31 107 ILE A O 1
ATOM 879 N N . ASP A 1 108 ? -1.574 17.812 -0.166 1 89.69 108 ASP A N 1
ATOM 880 C CA . ASP A 1 108 ? -1.88 18.25 -1.523 1 89.69 108 ASP A CA 1
ATOM 881 C C . ASP A 1 108 ? -1.865 19.781 -1.62 1 89.69 108 ASP A C 1
ATOM 883 O O . ASP A 1 108 ? -2.672 20.453 -0.978 1 89.69 108 ASP A O 1
ATOM 887 N N . GLY A 1 109 ? -0.945 20.125 -2.539 1 76.44 109 GLY A N 1
ATOM 888 C CA . GLY A 1 109 ? -1.031 21.484 -3.045 1 76.44 109 GLY A CA 1
ATOM 889 C C . GLY A 1 109 ? -0.776 22.547 -1.979 1 76.44 109 GLY A C 1
ATOM 890 O O . GLY A 1 109 ? -1.285 23.656 -2.07 1 76.44 109 GLY A O 1
ATOM 891 N N . VAL A 1 110 ? -0.19 22.297 -0.886 1 74.56 110 VAL A N 1
ATOM 892 C CA . VAL A 1 110 ? 0.099 23.281 0.151 1 74.56 110 VAL A CA 1
ATOM 893 C C . VAL A 1 110 ? 1.557 23.719 0.049 1 74.56 110 VAL A C 1
ATOM 895 O O . VAL A 1 110 ? 2.453 22.891 -0.138 1 74.56 110 VAL A O 1
ATOM 898 N N . ARG A 1 111 ? 1.764 24.984 -0.171 1 73.88 111 ARG A N 1
ATOM 899 C CA . ARG A 1 111 ? 3.105 25.547 -0.29 1 73.88 111 ARG A CA 1
ATOM 900 C C . ARG A 1 111 ? 3.902 25.328 0.993 1 73.88 111 ARG A C 1
ATOM 902 O O . ARG A 1 111 ? 3.363 25.469 2.094 1 73.88 111 ARG A O 1
ATOM 909 N N . ARG A 1 112 ? 5.121 24.766 0.69 1 72.81 112 ARG A N 1
ATOM 910 C CA . ARG A 1 112 ? 6.051 24.641 1.808 1 72.81 112 ARG A CA 1
ATOM 911 C C . ARG A 1 112 ? 6.879 25.906 1.976 1 72.81 112 ARG A C 1
ATOM 913 O O . ARG A 1 112 ? 7.129 26.625 1.005 1 72.81 112 ARG A O 1
ATOM 920 N N . GLU A 1 113 ? 6.918 26.406 3.07 1 64.38 113 GLU A N 1
ATOM 921 C CA . GLU A 1 113 ? 7.844 27.531 3.236 1 64.38 113 GLU A CA 1
ATOM 922 C C . GLU A 1 113 ? 9.266 27.141 2.844 1 64.38 113 GLU A C 1
ATOM 924 O O . GLU A 1 113 ? 10.008 27.953 2.291 1 64.38 113 GLU A O 1
ATOM 929 N N . GLU A 1 114 ? 9.672 25.953 3.186 1 54.09 114 GLU A N 1
ATOM 930 C CA . GLU A 1 114 ? 11.031 25.594 2.799 1 54.09 114 GLU A CA 1
ATOM 931 C C . GLU A 1 114 ? 11.039 24.672 1.587 1 54.09 114 GLU A C 1
ATOM 933 O O . GLU A 1 114 ? 10.469 23.578 1.634 1 54.09 114 GLU A O 1
ATOM 938 N N . GLU A 1 115 ? 10.75 25.25 0.447 1 50.5 115 GLU A N 1
ATOM 939 C CA . GLU A 1 115 ? 10.625 24.516 -0.812 1 50.5 115 GLU A CA 1
ATOM 940 C C . GLU A 1 115 ? 11.836 23.625 -1.059 1 50.5 115 GLU A C 1
ATOM 942 O O . GLU A 1 115 ? 12.977 24.094 -1.007 1 50.5 115 GLU A O 1
ATOM 947 N N . ARG A 1 116 ? 11.859 22.422 -0.549 1 46.25 116 ARG A N 1
ATOM 948 C CA . ARG A 1 116 ? 12.984 21.641 -1.042 1 46.25 116 ARG A CA 1
ATOM 949 C C . ARG A 1 116 ? 12.742 21.172 -2.475 1 46.25 116 ARG A C 1
ATOM 951 O O . ARG A 1 116 ? 11.602 21.172 -2.947 1 46.25 116 ARG A O 1
ATOM 958 N N . GLU A 1 117 ? 13.734 20.922 -3.209 1 43 117 GLU A N 1
ATOM 959 C CA . GLU A 1 117 ? 13.812 20.562 -4.621 1 43 117 GLU A CA 1
ATOM 960 C C . GLU A 1 117 ? 12.797 19.484 -4.973 1 43 117 GLU A C 1
ATOM 962 O O . GLU A 1 117 ? 12.594 18.547 -4.203 1 43 117 GLU A O 1
ATOM 967 N N . GLU A 1 118 ? 11.969 19.781 -5.855 1 43 118 GLU A N 1
ATOM 968 C CA . GLU A 1 118 ? 10.828 19.062 -6.41 1 43 118 GLU A CA 1
ATOM 969 C C . GLU A 1 118 ? 11.227 17.656 -6.852 1 43 118 GLU A C 1
ATOM 971 O O . GLU A 1 118 ? 12.258 17.469 -7.5 1 43 118 GLU A O 1
ATOM 976 N N . TYR A 1 119 ? 10.859 16.688 -6.172 1 42.22 119 TYR A N 1
ATOM 977 C CA . TYR A 1 119 ? 11.102 15.344 -6.66 1 42.22 119 TYR A CA 1
ATOM 978 C C . TYR A 1 119 ? 10.062 14.938 -7.695 1 42.22 119 TYR A C 1
ATOM 980 O O . TYR A 1 119 ? 8.953 15.492 -7.719 1 42.22 119 TYR A O 1
ATOM 988 N N . PRO A 1 120 ? 10.43 14.008 -8.508 1 40.16 120 PRO A N 1
ATOM 989 C CA . PRO A 1 120 ? 9.672 13.57 -9.68 1 40.16 120 PRO A CA 1
ATOM 990 C C . PRO A 1 120 ? 8.273 13.078 -9.328 1 40.16 120 PRO A C 1
ATOM 992 O O . PRO A 1 120 ? 8 12.734 -8.18 1 40.16 120 PRO A O 1
ATOM 995 N N . ILE A 1 121 ? 7.391 13.102 -10.359 1 37.59 121 ILE A N 1
ATOM 996 C CA . ILE A 1 121 ? 6.004 12.664 -10.461 1 37.59 121 ILE A CA 1
ATOM 997 C C . ILE A 1 121 ? 5.871 11.234 -9.938 1 37.59 121 ILE A C 1
ATOM 999 O O . ILE A 1 121 ? 6.633 10.352 -10.328 1 37.59 121 ILE A O 1
ATOM 1003 N N . VAL A 1 122 ? 5.188 11.117 -8.828 1 41.78 122 VAL A N 1
ATOM 1004 C CA . VAL A 1 122 ? 4.855 9.766 -8.375 1 41.78 122 VAL A CA 1
ATOM 1005 C C . VAL A 1 122 ? 3.469 9.383 -8.891 1 41.78 122 VAL A C 1
ATOM 1007 O O . VAL A 1 122 ? 2.494 10.102 -8.664 1 41.78 122 VAL A O 1
ATOM 1010 N N . CYS A 1 123 ? 3.262 8.5 -9.977 1 39.66 123 CYS A N 1
ATOM 1011 C CA . CYS A 1 123 ? 2 8.008 -10.523 1 39.66 123 CYS A CA 1
ATOM 1012 C C . CYS A 1 123 ? 1.477 6.832 -9.719 1 39.66 123 CYS A C 1
ATOM 1014 O O . CYS A 1 123 ? 2.24 5.938 -9.352 1 39.66 123 CYS A O 1
ATOM 1016 N N . PHE A 1 124 ? 0.221 7.027 -9.156 1 38.22 124 PHE A N 1
ATOM 1017 C CA . PHE A 1 124 ? -0.387 5.93 -8.414 1 38.22 124 PHE A CA 1
ATOM 1018 C C . PHE A 1 124 ? -1.379 5.172 -9.281 1 38.22 124 PHE A C 1
ATOM 1020 O O . PHE A 1 124 ? -1.995 5.75 -10.18 1 38.22 124 PHE A O 1
ATOM 1027 N N . MET B 1 1 ? -10.031 -24.203 2.855 1 22.31 1 MET B N 1
ATOM 1028 C CA . MET B 1 1 ? -9.25 -23.562 3.92 1 22.31 1 MET B CA 1
ATOM 1029 C C . MET B 1 1 ? -9.555 -22.078 4.008 1 22.31 1 MET B C 1
ATOM 1031 O O . MET B 1 1 ? -9.43 -21.359 3.02 1 22.31 1 MET B O 1
ATOM 1035 N N . LYS B 1 2 ? -10.367 -21.719 4.945 1 24.41 2 LYS B N 1
ATOM 1036 C CA . LYS B 1 2 ? -10.969 -20.438 5.281 1 24.41 2 LYS B CA 1
ATOM 1037 C C . LYS B 1 2 ? -9.898 -19.391 5.613 1 24.41 2 LYS B C 1
ATOM 1039 O O . LYS B 1 2 ? -9.008 -19.656 6.422 1 24.41 2 LYS B O 1
ATOM 1044 N N . TYR B 1 3 ? -9.438 -18.766 4.676 1 25.61 3 TYR B N 1
ATOM 1045 C CA . TYR B 1 3 ? -8.445 -17.719 4.879 1 25.61 3 TYR B CA 1
ATOM 1046 C C . TYR B 1 3 ? -8.836 -16.812 6.043 1 25.61 3 TYR B C 1
ATOM 1048 O O . TYR B 1 3 ? -10.008 -16.5 6.223 1 25.61 3 TYR B O 1
ATOM 1056 N N . SER B 1 4 ? -8.297 -17.203 7.289 1 28.58 4 SER B N 1
ATOM 1057 C CA . SER B 1 4 ? -8.414 -16.625 8.625 1 28.58 4 SER B CA 1
ATOM 1058 C C . SER B 1 4 ? -8.32 -15.102 8.578 1 28.58 4 SER B C 1
ATOM 1060 O O . SER B 1 4 ? -7.715 -14.539 7.668 1 28.58 4 SER B O 1
ATOM 1062 N N . PHE B 1 5 ? -9.109 -14.562 9.383 1 28.84 5 PHE B N 1
ATOM 1063 C CA . PHE B 1 5 ? -9.383 -13.219 9.867 1 28.84 5 PHE B CA 1
ATOM 1064 C C . PHE B 1 5 ? -8.109 -12.57 10.406 1 28.84 5 PHE B C 1
ATOM 1066 O O . PHE B 1 5 ? -7.203 -13.266 10.875 1 28.84 5 PHE B O 1
ATOM 1073 N N . ARG B 1 6 ? -7.957 -11.344 10.18 1 36.34 6 ARG B N 1
ATOM 1074 C CA . ARG B 1 6 ? -7.004 -10.258 10.391 1 36.34 6 ARG B CA 1
ATOM 1075 C C . ARG B 1 6 ? -6.59 -10.164 11.852 1 36.34 6 ARG B C 1
ATOM 1077 O O . ARG B 1 6 ? -7.426 -9.938 12.727 1 36.34 6 ARG B O 1
ATOM 1084 N N . LEU B 1 7 ? -5.801 -11.078 12.453 1 37.78 7 LEU B N 1
ATOM 1085 C CA . LEU B 1 7 ? -5.414 -10.961 13.859 1 37.78 7 LEU B CA 1
ATOM 1086 C C . LEU B 1 7 ? -4.629 -9.672 14.102 1 37.78 7 LEU B C 1
ATOM 1088 O O . LEU B 1 7 ? -3.883 -9.227 13.227 1 37.78 7 LEU B O 1
ATOM 1092 N N . PRO B 1 8 ? -4.891 -8.938 15.125 1 42.44 8 PRO B N 1
ATOM 1093 C CA . PRO B 1 8 ? -4.215 -7.707 15.547 1 42.44 8 PRO B CA 1
ATOM 1094 C C . PRO B 1 8 ? -2.738 -7.93 15.875 1 42.44 8 PRO B C 1
ATOM 1096 O O . PRO B 1 8 ? -2.381 -8.938 16.484 1 42.44 8 PRO B O 1
ATOM 1099 N N . PRO B 1 9 ? -1.763 -7.574 15.156 1 48.31 9 PRO B N 1
ATOM 1100 C CA . PRO B 1 9 ? -0.362 -7.754 15.539 1 48.31 9 PRO B CA 1
ATOM 1101 C C . PRO B 1 9 ? -0.061 -7.215 16.938 1 48.31 9 PRO B C 1
ATOM 1103 O O . PRO B 1 9 ? -0.783 -6.344 17.438 1 48.31 9 PRO B O 1
ATOM 1106 N N . GLY B 1 10 ? 0.658 -8.031 17.625 1 46.28 10 GLY B N 1
ATOM 1107 C CA . GLY B 1 10 ? 1.188 -7.605 18.906 1 46.28 10 GLY B CA 1
ATOM 1108 C C . GLY B 1 10 ? 1.625 -6.152 18.906 1 46.28 10 GLY B C 1
ATOM 1109 O O . GLY B 1 10 ? 1.243 -5.387 19.797 1 46.28 10 GLY B O 1
ATOM 1110 N N . ASN B 1 11 ? 2.73 -5.777 18.156 1 56.84 11 ASN B N 1
ATOM 1111 C CA . ASN B 1 11 ? 3.127 -4.375 18.203 1 56.84 11 ASN B CA 1
ATOM 1112 C C . ASN B 1 11 ? 2.207 -3.5 17.359 1 56.84 11 ASN B C 1
ATOM 1114 O O . ASN B 1 11 ? 2.102 -3.695 16.141 1 56.84 11 ASN B O 1
ATOM 1118 N N . ASN B 1 12 ? 1.314 -2.738 18 1 77.19 12 ASN B N 1
ATOM 1119 C CA . ASN B 1 12 ? 0.174 -2.035 17.422 1 77.19 12 ASN B CA 1
ATOM 1120 C C . ASN B 1 12 ? 0.605 -0.754 16.719 1 77.19 12 ASN B C 1
ATOM 1122 O O . ASN B 1 12 ? -0.231 0.086 16.375 1 77.19 12 ASN B O 1
ATOM 1126 N N . LYS B 1 13 ? 2.053 -0.548 16.516 1 87.62 13 LYS B N 1
ATOM 1127 C CA . LYS B 1 13 ? 2.482 0.681 15.852 1 87.62 13 LYS B CA 1
ATOM 1128 C C . LYS B 1 13 ? 2.295 0.59 14.336 1 87.62 13 LYS B C 1
ATOM 1130 O O . LYS B 1 13 ? 2.051 -0.493 13.805 1 87.62 13 LYS B O 1
ATOM 1135 N N . TYR B 1 14 ? 2.275 1.788 13.773 1 90.62 14 TYR B N 1
ATOM 1136 C CA . TYR B 1 14 ? 2.143 1.83 12.32 1 90.62 14 TYR B CA 1
ATOM 1137 C C . TYR B 1 14 ? 3.023 2.922 11.727 1 90.62 14 TYR B C 1
ATOM 1139 O O . TYR B 1 14 ? 3.617 3.717 12.461 1 90.62 14 TYR B O 1
ATOM 1147 N N . THR B 1 15 ? 3.193 2.869 10.43 1 91.19 15 THR B N 1
ATOM 1148 C CA . THR B 1 15 ? 3.986 3.82 9.656 1 91.19 15 THR B CA 1
ATOM 1149 C C . THR B 1 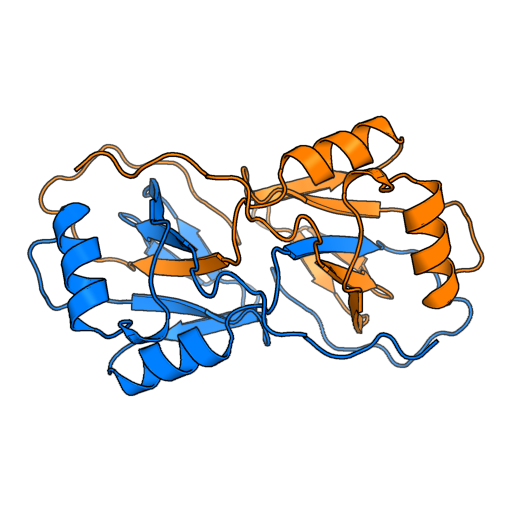15 ? 3.1 4.613 8.703 1 91.19 15 THR B C 1
ATOM 1151 O O . THR B 1 15 ? 2.197 4.055 8.078 1 91.19 15 THR B O 1
ATOM 1154 N N . LEU B 1 16 ? 3.34 5.902 8.625 1 93.19 16 LEU B N 1
ATOM 1155 C CA . LEU B 1 16 ? 2.777 6.723 7.559 1 93.19 16 LEU B CA 1
ATOM 1156 C C . LEU B 1 16 ? 3.793 6.934 6.441 1 93.19 16 LEU B C 1
ATOM 1158 O O . LEU B 1 16 ? 4.902 7.406 6.691 1 93.19 16 LEU B O 1
ATOM 1162 N N . LYS B 1 17 ? 3.461 6.441 5.312 1 89.06 17 LYS B N 1
ATOM 1163 C CA . LYS B 1 17 ? 4.137 6.891 4.098 1 89.06 17 LYS B CA 1
ATOM 1164 C C . LYS B 1 17 ? 3.531 8.195 3.58 1 89.06 17 LYS B C 1
ATOM 1166 O O . LYS B 1 17 ? 2.373 8.219 3.158 1 89.06 17 LYS B O 1
ATOM 1171 N N . ILE B 1 18 ? 4.273 9.297 3.549 1 90.44 18 ILE B N 1
ATOM 1172 C CA . ILE B 1 18 ? 3.701 10.617 3.293 1 90.44 18 ILE B CA 1
ATOM 1173 C C . ILE B 1 18 ? 4.281 11.188 2.002 1 90.44 18 ILE B C 1
ATOM 1175 O O . ILE B 1 18 ? 5.504 11.305 1.859 1 90.44 18 ILE B O 1
ATOM 1179 N N . PHE B 1 19 ? 3.395 11.477 1.114 1 87.56 19 PHE B N 1
ATOM 1180 C CA . PHE B 1 19 ? 3.732 12.25 -0.072 1 87.56 19 PHE B CA 1
ATOM 1181 C C . PHE B 1 19 ? 3.471 13.734 0.159 1 87.56 19 PHE B C 1
ATOM 1183 O O . PHE B 1 19 ? 2.354 14.125 0.506 1 87.56 19 PHE B O 1
ATOM 1190 N N . TYR B 1 20 ? 4.496 14.547 -0.058 1 87.94 20 TYR B N 1
ATOM 1191 C CA . TYR B 1 20 ? 4.336 15.961 0.285 1 87.94 20 TYR B CA 1
ATOM 1192 C C . TYR B 1 20 ? 5.145 16.844 -0.651 1 87.94 20 TYR B C 1
ATOM 1194 O O . TYR B 1 20 ? 6.055 16.375 -1.336 1 87.94 20 TYR B O 1
ATOM 1202 N N . GLY B 1 21 ? 4.746 18.125 -0.687 1 87.5 21 GLY B N 1
ATOM 1203 C CA . GLY B 1 21 ? 5.445 19.094 -1.514 1 87.5 21 GLY B CA 1
ATOM 1204 C C . GLY B 1 21 ? 4.977 19.094 -2.957 1 87.5 21 GLY B C 1
ATOM 1205 O O . GLY B 1 21 ? 5.516 19.828 -3.789 1 87.5 21 GLY B O 1
ATOM 1206 N N . GLY B 1 22 ? 4.113 18.172 -3.295 1 86.12 22 GLY B N 1
ATOM 1207 C CA . GLY B 1 22 ? 3.541 18.094 -4.629 1 86.12 22 GLY B CA 1
ATOM 1208 C C . GLY B 1 22 ? 2.037 18.297 -4.648 1 86.12 22 GLY B C 1
ATOM 1209 O O . GLY B 1 22 ? 1.487 19 -3.803 1 86.12 22 GLY B O 1
ATOM 1210 N N . GLU B 1 23 ? 1.43 17.766 -5.707 1 85.5 23 GLU B N 1
ATOM 1211 C CA . GLU B 1 23 ? -0.015 17.906 -5.859 1 85.5 23 GLU B CA 1
ATOM 1212 C C . GLU B 1 23 ? -0.631 16.656 -6.477 1 85.5 23 GLU B C 1
ATOM 1214 O O . GLU B 1 23 ? -0.025 16.016 -7.34 1 85.5 23 GLU B O 1
ATOM 1219 N N . LEU B 1 24 ? -1.81 16.359 -5.961 1 83.12 24 LEU B N 1
ATOM 1220 C CA . LEU B 1 24 ? -2.594 15.273 -6.535 1 83.12 24 LEU B CA 1
ATOM 1221 C C . LEU B 1 24 ? -3.309 15.727 -7.805 1 83.12 24 LEU B C 1
ATOM 1223 O O . LEU B 1 24 ? -3.998 16.75 -7.797 1 83.12 24 LEU B O 1
ATOM 1227 N N . LYS B 1 25 ? -3.07 14.938 -8.82 1 78.19 25 LYS B N 1
ATOM 1228 C CA . LYS B 1 25 ? -3.703 15.25 -10.094 1 78.19 25 LYS B CA 1
ATOM 1229 C C . LYS B 1 25 ? -4.66 14.148 -10.531 1 78.19 25 LYS B C 1
ATOM 1231 O O . LYS B 1 25 ? -4.48 12.984 -10.156 1 78.19 25 LYS B O 1
ATOM 1236 N N . GLU B 1 26 ? -5.715 14.609 -11.094 1 70.75 26 GLU B N 1
ATOM 1237 C CA . GLU B 1 26 ? -6.66 13.648 -11.664 1 70.75 26 GLU B CA 1
ATOM 1238 C C . GLU B 1 26 ? -6.309 13.32 -13.109 1 70.75 26 GLU B C 1
ATOM 1240 O O . GLU B 1 26 ? -6.004 14.219 -13.898 1 70.75 26 GLU B O 1
ATOM 1245 N N . GLY B 1 27 ? -6.078 12.086 -13.328 1 62.69 27 GLY B N 1
ATOM 1246 C CA . GLY B 1 27 ? -5.855 11.664 -14.703 1 62.69 27 GLY B CA 1
ATOM 1247 C C . GLY B 1 27 ? -7.141 11.406 -15.469 1 62.69 27 GLY B C 1
ATOM 1248 O O . GLY B 1 27 ? -8.227 11.75 -14.992 1 62.69 27 GLY B O 1
ATOM 1249 N N . GLU B 1 28 ? -7.062 11.164 -16.703 1 56.91 28 GLU B N 1
ATOM 1250 C CA . GLU B 1 28 ? -8.195 10.977 -17.609 1 56.91 28 GLU B CA 1
ATOM 1251 C C . GLU B 1 28 ? -9.188 9.969 -17.047 1 56.91 28 GLU B C 1
ATOM 1253 O O . GLU B 1 28 ? -10.398 10.18 -17.109 1 56.91 28 GLU B O 1
ATOM 1258 N N . ILE B 1 29 ? -8.797 8.875 -16.641 1 55.84 29 ILE B N 1
ATOM 1259 C CA . ILE B 1 29 ? -9.734 7.809 -16.297 1 55.84 29 ILE B CA 1
ATOM 1260 C C . ILE B 1 29 ? -9.68 7.551 -14.789 1 55.84 29 ILE B C 1
ATOM 1262 O O . ILE B 1 29 ? -9.227 6.488 -14.352 1 55.84 29 ILE B O 1
ATOM 1266 N N . PHE B 1 30 ? -10.25 8.484 -14.031 1 55.47 30 PHE B N 1
ATOM 1267 C CA . PHE B 1 30 ? -10.516 8.375 -12.602 1 55.47 30 PHE B CA 1
ATOM 1268 C C . PHE B 1 30 ? -9.258 7.961 -11.852 1 55.47 30 PHE B C 1
ATOM 1270 O O . PHE B 1 30 ? -9.328 7.242 -10.852 1 55.47 30 PHE B O 1
ATOM 1277 N N . TYR B 1 31 ? -8.188 8.32 -12.539 1 59.81 31 TYR B N 1
ATOM 1278 C CA . TYR B 1 31 ? -6.934 8.008 -11.859 1 59.81 31 TYR B CA 1
ATOM 1279 C C . TYR B 1 31 ? -6.301 9.258 -11.273 1 59.81 31 TYR B C 1
ATOM 1281 O O . TYR B 1 31 ? -6.402 10.344 -11.844 1 59.81 31 TYR B O 1
ATOM 1289 N N . ARG B 1 32 ? -5.949 9.086 -10.016 1 70.5 32 ARG B N 1
ATOM 1290 C CA . ARG B 1 32 ? -5.23 10.195 -9.391 1 70.5 32 ARG B CA 1
ATOM 1291 C C . ARG B 1 32 ? -3.75 9.859 -9.234 1 70.5 32 ARG B C 1
ATOM 1293 O O . ARG B 1 32 ? -3.389 8.711 -8.984 1 70.5 32 ARG B O 1
ATOM 1300 N N . TYR B 1 33 ? -2.975 10.82 -9.633 1 73.31 33 TYR B N 1
ATOM 1301 C CA . TYR B 1 33 ? -1.54 10.664 -9.422 1 73.31 33 TYR B CA 1
ATOM 1302 C C . TYR B 1 33 ? -0.948 11.898 -8.75 1 73.31 33 TYR B C 1
ATOM 1304 O O . TYR B 1 33 ? -1.533 12.984 -8.805 1 73.31 33 TYR B O 1
ATOM 1312 N N . TYR B 1 34 ? 0.054 11.633 -8.016 1 77.12 34 TYR B N 1
ATOM 1313 C CA . TYR B 1 34 ? 0.747 12.695 -7.301 1 77.12 34 TYR B CA 1
ATOM 1314 C C . TYR B 1 34 ? 1.956 13.188 -8.086 1 77.12 34 TYR B C 1
ATOM 1316 O O . TYR B 1 34 ? 2.773 12.391 -8.547 1 77.12 34 TYR B O 1
ATOM 1324 N N . VAL B 1 35 ? 1.982 14.477 -8.305 1 77.62 35 VAL B N 1
ATOM 1325 C CA . VAL B 1 35 ? 3.041 15.055 -9.125 1 77.62 35 VAL B CA 1
ATOM 1326 C C . VAL B 1 35 ? 3.93 15.953 -8.266 1 77.62 35 VAL B C 1
ATOM 1328 O O . VAL B 1 35 ? 3.43 16.766 -7.484 1 77.62 35 VAL B O 1
ATOM 1331 N N . GLY B 1 36 ? 5.258 15.609 -8.453 1 74.81 36 GLY B N 1
ATOM 1332 C CA . GLY B 1 36 ? 6.227 16.422 -7.73 1 74.81 36 GLY B CA 1
ATOM 1333 C C . GLY B 1 36 ? 6.352 16.031 -6.27 1 74.81 36 GLY B C 1
ATOM 1334 O O . GLY B 1 36 ? 5.805 15.016 -5.84 1 74.81 36 GLY B O 1
ATOM 1335 N N . GLY B 1 37 ? 7.172 16.719 -5.539 1 80.75 37 GLY B N 1
ATOM 1336 C CA . GLY B 1 37 ? 7.309 16.578 -4.098 1 80.75 37 GLY B CA 1
ATOM 1337 C C . GLY B 1 37 ? 8.25 15.469 -3.686 1 80.75 37 GLY B C 1
ATOM 1338 O O . GLY B 1 37 ? 9.18 15.133 -4.418 1 80.75 37 GLY B O 1
ATOM 1339 N N . GLU B 1 38 ? 8.094 15.062 -2.434 1 80.44 38 GLU B N 1
ATOM 1340 C CA . GLU B 1 38 ? 8.945 14.086 -1.762 1 80.44 38 GLU B CA 1
ATOM 1341 C C . GLU B 1 38 ? 8.109 13.031 -1.033 1 80.44 38 GLU B C 1
ATOM 1343 O O . GLU B 1 38 ? 6.902 13.211 -0.846 1 80.44 38 GLU B O 1
ATOM 1348 N N . VAL B 1 39 ? 8.805 11.945 -0.803 1 84.5 39 VAL B N 1
ATOM 1349 C CA . VAL B 1 39 ? 8.188 10.891 -0.002 1 84.5 39 VAL B CA 1
ATOM 1350 C C . VAL B 1 39 ? 8.992 10.672 1.276 1 84.5 39 VAL B C 1
ATOM 1352 O O . VAL B 1 39 ? 10.227 10.68 1.248 1 84.5 39 VAL B O 1
ATOM 1355 N N . THR B 1 40 ? 8.297 10.594 2.434 1 83.38 40 THR B N 1
ATOM 1356 C CA . THR B 1 40 ? 8.961 10.25 3.688 1 83.38 40 THR B CA 1
ATOM 1357 C C . THR B 1 40 ? 8.148 9.203 4.453 1 83.38 40 THR B C 1
ATOM 1359 O O . THR B 1 40 ? 6.977 8.977 4.145 1 83.38 40 THR B O 1
ATOM 1362 N N . TRP B 1 41 ? 8.766 8.492 5.336 1 87.25 41 TRP B N 1
ATOM 1363 C CA . TRP B 1 41 ? 8.117 7.527 6.219 1 87.25 41 TRP B CA 1
ATOM 1364 C C . TRP B 1 41 ? 8.242 7.957 7.676 1 87.25 41 TRP B C 1
ATOM 1366 O O . TRP B 1 41 ? 9.328 8.32 8.133 1 87.25 41 TRP B O 1
ATOM 1376 N N . VAL B 1 42 ? 7.141 8.047 8.32 1 90.25 42 VAL B N 1
ATOM 1377 C CA . VAL B 1 42 ? 7.117 8.289 9.758 1 90.25 42 VAL B CA 1
ATOM 1378 C C . VAL B 1 42 ? 6.719 7.02 10.492 1 90.25 42 VAL B C 1
ATOM 1380 O O . VAL B 1 42 ? 5.574 6.566 10.391 1 90.25 42 VAL B O 1
ATOM 1383 N N . ASP B 1 43 ? 7.625 6.5 11.289 1 86.5 43 ASP B N 1
ATOM 1384 C CA . ASP B 1 43 ? 7.449 5.188 11.906 1 86.5 43 ASP B CA 1
ATOM 1385 C C . ASP B 1 43 ? 7.062 5.32 13.375 1 86.5 43 ASP B C 1
ATOM 1387 O O . ASP B 1 43 ? 7.078 6.422 13.93 1 86.5 43 ASP B O 1
ATOM 1391 N N . GLU B 1 44 ? 6.68 4.16 13.938 1 86.88 44 GLU B N 1
ATOM 1392 C CA . GLU B 1 44 ? 6.438 3.988 15.359 1 86.88 44 GLU B CA 1
ATOM 1393 C C . GLU B 1 44 ? 5.293 4.883 15.844 1 86.88 44 GLU B C 1
ATOM 1395 O O . GLU B 1 44 ? 5.328 5.395 16.953 1 86.88 44 GLU B O 1
ATOM 1400 N N . LEU B 1 45 ? 4.355 5.098 14.945 1 91.88 45 LEU B N 1
ATOM 1401 C CA . LEU B 1 45 ? 3.18 5.867 15.336 1 91.88 45 LEU B CA 1
ATOM 1402 C C . LEU B 1 45 ? 2.189 4.992 16.094 1 91.88 45 LEU B C 1
ATOM 1404 O O . LEU B 1 45 ? 2.025 3.811 15.781 1 91.88 45 LEU B O 1
ATOM 1408 N N . ASP B 1 46 ? 1.569 5.551 17.109 1 90.38 46 ASP B N 1
ATOM 1409 C CA . ASP B 1 46 ? 0.556 4.875 17.906 1 90.38 46 ASP B CA 1
ATOM 1410 C C . ASP B 1 46 ? -0.847 5.16 17.375 1 90.38 46 ASP B C 1
ATOM 1412 O O . ASP B 1 46 ? -1.302 6.305 17.391 1 90.38 46 ASP B O 1
ATOM 1416 N N . PRO B 1 47 ? -1.501 4.07 16.922 1 93.44 47 PRO B N 1
ATOM 1417 C CA . PRO B 1 47 ? -2.836 4.301 16.375 1 93.44 47 PRO B CA 1
ATOM 1418 C C . PRO B 1 47 ? -3.783 4.969 17.359 1 93.44 47 PRO B C 1
ATOM 1420 O O . PRO B 1 47 ? -4.703 5.688 16.969 1 93.44 47 PRO B O 1
ATOM 1423 N N . ASN B 1 48 ? -3.594 4.828 18.609 1 92.75 48 ASN B N 1
ATOM 1424 C CA . ASN B 1 48 ? -4.48 5.391 19.625 1 92.75 48 ASN B CA 1
ATOM 1425 C C . ASN B 1 48 ? -4.227 6.883 19.828 1 92.75 48 ASN B C 1
ATOM 1427 O O . ASN B 1 48 ? -5.016 7.566 20.484 1 92.75 48 ASN B O 1
ATOM 1431 N N . MET B 1 49 ? -3.213 7.441 19.25 1 94.19 49 MET B N 1
ATOM 1432 C CA . MET B 1 49 ? -2.857 8.844 19.422 1 94.19 49 MET B CA 1
ATOM 1433 C C . MET B 1 49 ? -3.09 9.633 18.141 1 94.19 49 MET B C 1
ATOM 1435 O O . MET B 1 49 ? -2.885 10.844 18.094 1 94.19 49 MET B O 1
ATOM 1439 N N . ALA B 1 50 ? -3.514 8.922 17.109 1 95.56 50 ALA B N 1
ATOM 1440 C CA . ALA B 1 50 ? -3.68 9.57 15.812 1 95.56 50 ALA B CA 1
ATOM 1441 C C . ALA B 1 50 ? -4.809 10.594 15.852 1 95.56 50 ALA B C 1
ATOM 1443 O O . ALA B 1 50 ? -5.918 10.289 16.297 1 95.56 50 ALA B O 1
ATOM 1444 N N . ASN B 1 51 ? -4.578 11.727 15.484 1 95.69 51 ASN B N 1
ATOM 1445 C CA . ASN B 1 51 ? -5.535 12.82 15.328 1 95.69 51 ASN B CA 1
ATOM 1446 C C . ASN B 1 51 ? -4.98 13.922 14.43 1 95.69 51 ASN B C 1
ATOM 1448 O O . ASN B 1 51 ? -3.85 13.836 13.953 1 95.69 51 ASN B O 1
ATOM 1452 N N . LEU B 1 52 ? -5.832 14.938 14.203 1 96 52 LEU B N 1
ATOM 1453 C CA . LEU B 1 52 ? -5.426 16.016 13.297 1 96 52 LEU B CA 1
ATOM 1454 C C . LEU B 1 52 ? -4.219 16.766 13.859 1 96 52 LEU B C 1
ATOM 1456 O O . LEU B 1 52 ? -3.34 17.172 13.102 1 96 52 LEU B O 1
ATOM 1460 N N . THR B 1 53 ? -4.199 16.922 15.141 1 94.81 53 THR B N 1
ATOM 1461 C CA . THR B 1 53 ? -3.078 17.625 15.773 1 94.81 53 THR B CA 1
ATOM 1462 C C . THR B 1 53 ? -1.771 16.875 15.516 1 94.81 53 THR B C 1
ATOM 1464 O O . THR B 1 53 ? -0.748 17.484 15.211 1 94.81 53 THR B O 1
ATOM 1467 N N . GLU B 1 54 ? -1.796 15.586 15.625 1 94.12 54 GLU B N 1
ATOM 1468 C CA . GLU B 1 54 ? -0.612 14.773 15.344 1 94.12 54 GLU B CA 1
ATOM 1469 C C . GLU B 1 54 ? -0.184 14.914 13.883 1 94.12 54 GLU B C 1
ATOM 1471 O O . GLU B 1 54 ? 1.004 15.062 13.594 1 94.12 54 GLU B O 1
ATOM 1476 N N . LEU B 1 55 ? -1.134 14.906 12.969 1 95.88 55 LEU B N 1
ATOM 1477 C CA . LEU B 1 55 ? -0.813 15.086 11.555 1 95.88 55 LEU B CA 1
ATOM 1478 C C . LEU B 1 55 ? -0.188 16.453 11.312 1 95.88 55 LEU B C 1
ATOM 1480 O O . LEU B 1 55 ? 0.776 16.578 10.555 1 95.88 55 LEU B O 1
ATOM 1484 N N . ASN B 1 56 ? -0.724 17.406 12 1 94.06 56 ASN B N 1
ATOM 1485 C CA . ASN B 1 56 ? -0.195 18.75 11.852 1 94.06 56 ASN B CA 1
ATOM 1486 C C . ASN B 1 56 ? 1.227 18.859 12.391 1 94.06 56 ASN B C 1
ATOM 1488 O O . ASN B 1 56 ? 2.055 19.594 11.836 1 94.06 56 ASN B O 1
ATOM 1492 N N . ASN B 1 57 ? 1.494 18.188 13.5 1 93.19 57 ASN B N 1
ATOM 1493 C CA . ASN B 1 57 ? 2.855 18.156 14.023 1 93.19 57 ASN B CA 1
ATOM 1494 C C . ASN B 1 57 ? 3.828 17.547 13.016 1 93.19 57 ASN B C 1
ATOM 1496 O O . ASN B 1 57 ? 4.934 18.047 12.836 1 93.19 57 ASN B O 1
ATOM 1500 N N . ILE B 1 58 ? 3.398 16.5 12.398 1 92.75 58 ILE B N 1
ATOM 1501 C CA . ILE B 1 58 ? 4.219 15.859 11.375 1 92.75 58 ILE B CA 1
ATOM 1502 C C . ILE B 1 58 ? 4.445 16.812 10.211 1 92.75 58 ILE B C 1
ATOM 1504 O O . ILE B 1 58 ? 5.574 16.984 9.75 1 92.75 58 ILE B O 1
ATOM 1508 N N . ALA B 1 59 ? 3.355 17.438 9.758 1 93 59 ALA B N 1
ATOM 1509 C CA . ALA B 1 59 ? 3.457 18.375 8.656 1 93 59 ALA B CA 1
ATOM 1510 C C . ALA B 1 59 ? 4.418 19.516 8.992 1 93 59 ALA B C 1
ATOM 1512 O O . ALA B 1 59 ? 5.195 19.953 8.141 1 93 59 ALA B O 1
ATOM 1513 N N . SER B 1 60 ? 4.34 19.969 10.211 1 91.25 60 SER B N 1
ATOM 1514 C CA . SER B 1 60 ? 5.23 21.031 10.648 1 91.25 60 SER B CA 1
ATOM 1515 C C . SER B 1 60 ? 6.691 20.625 10.523 1 91.25 60 SER B C 1
ATOM 1517 O O . SER B 1 60 ? 7.531 21.422 10.086 1 91.25 60 SER B O 1
ATOM 1519 N N . GLU B 1 61 ? 6.941 19.406 10.867 1 88.94 61 GLU B N 1
ATOM 1520 C CA . GLU B 1 61 ? 8.297 18.875 10.766 1 88.94 61 GLU B CA 1
ATOM 1521 C C . GLU B 1 61 ? 8.734 18.766 9.305 1 88.94 61 GLU B C 1
ATOM 1523 O O . GLU B 1 61 ? 9.93 18.781 9 1 88.94 61 GLU B O 1
ATOM 1528 N N . LEU B 1 62 ? 7.758 18.688 8.438 1 87.75 62 LEU B N 1
ATOM 1529 C CA . LEU B 1 62 ? 8.055 18.578 7.012 1 87.75 62 LEU B CA 1
ATOM 1530 C C . LEU B 1 62 ? 8.156 19.953 6.367 1 87.75 62 LEU B C 1
ATOM 1532 O O . LEU B 1 62 ? 8.375 20.078 5.156 1 87.75 62 LEU B O 1
ATOM 1536 N N . GLY B 1 63 ? 7.953 20.984 7.148 1 88.56 63 GLY B N 1
ATOM 1537 C CA . GLY B 1 63 ? 8.195 22.328 6.66 1 88.56 63 GLY B CA 1
ATOM 1538 C C . GLY B 1 63 ? 6.918 23.125 6.43 1 88.56 63 GLY B C 1
ATOM 1539 O O . GLY B 1 63 ? 6.957 24.219 5.879 1 88.56 63 GLY B O 1
ATOM 1540 N N . TYR B 1 64 ? 5.805 22.531 6.809 1 89.06 64 TYR B N 1
ATOM 1541 C CA . TYR B 1 64 ? 4.551 23.266 6.66 1 89.06 64 TYR B CA 1
ATOM 1542 C C . TYR B 1 64 ? 4.254 24.094 7.902 1 89.06 64 TYR B C 1
ATOM 1544 O O . TYR B 1 64 ? 4.262 23.578 9.023 1 89.06 64 TYR B O 1
ATOM 1552 N N . GLN B 1 65 ? 4.098 25.359 7.66 1 81.88 65 GLN B N 1
ATOM 1553 C CA . GLN B 1 65 ? 3.895 26.281 8.766 1 81.88 65 GLN B CA 1
ATOM 1554 C C . GLN B 1 65 ? 2.412 26.594 8.953 1 81.88 65 GLN B C 1
ATOM 1556 O O . GLN B 1 65 ? 2.037 27.312 9.883 1 81.88 65 GLN B O 1
ATOM 1561 N N . THR B 1 66 ? 1.531 26.016 8.148 1 75.06 66 THR B N 1
ATOM 1562 C CA . THR B 1 66 ? 0.097 26.25 8.289 1 75.06 66 THR B CA 1
ATOM 1563 C C . THR B 1 66 ? -0.583 25.031 8.906 1 75.06 66 THR B C 1
ATOM 1565 O O . THR B 1 66 ? -0.065 23.906 8.82 1 75.06 66 THR B O 1
ATOM 1568 N N . THR B 1 67 ? -1.636 25.422 9.57 1 71.31 67 THR B N 1
ATOM 1569 C CA . THR B 1 67 ? -2.445 24.328 10.086 1 71.31 67 THR B CA 1
ATOM 1570 C C . THR B 1 67 ? -3.502 23.906 9.062 1 71.31 67 THR B C 1
ATOM 1572 O O . THR B 1 67 ? -4.148 22.875 9.219 1 71.31 67 THR B O 1
ATOM 1575 N N . GLU B 1 68 ? -3.578 24.734 8.07 1 84.81 68 GLU B N 1
ATOM 1576 C CA . GLU B 1 68 ? -4.551 24.359 7.043 1 84.81 68 GLU B CA 1
ATOM 1577 C C . GLU B 1 68 ? -3.918 23.469 5.98 1 84.81 68 GLU B C 1
ATOM 1579 O O . GLU B 1 68 ? -3.572 23.938 4.895 1 84.81 68 GLU B O 1
ATOM 1584 N N . ILE B 1 69 ? -3.67 22.328 6.375 1 92.06 69 ILE B N 1
ATOM 1585 C CA . ILE B 1 69 ? -3.057 21.359 5.477 1 92.06 69 ILE B CA 1
ATOM 1586 C C . ILE B 1 69 ? -4.137 20.484 4.844 1 92.06 69 ILE B C 1
ATOM 1588 O O . ILE B 1 69 ? -5.07 20.047 5.523 1 92.06 69 ILE B O 1
ATOM 1592 N N . ASN B 1 70 ? -4.105 20.328 3.529 1 94 70 ASN B N 1
ATOM 1593 C CA . ASN B 1 70 ? -4.988 19.422 2.801 1 94 70 ASN B CA 1
ATOM 1594 C C . ASN B 1 70 ? -4.48 17.984 2.848 1 94 70 ASN B C 1
ATOM 1596 O O . ASN B 1 70 ? -3.633 17.594 2.041 1 94 70 ASN B O 1
ATOM 1600 N N . TYR B 1 71 ? -5.027 17.25 3.83 1 96.19 71 TYR B N 1
ATOM 1601 C CA . TYR B 1 71 ? -4.637 15.859 3.977 1 96.19 71 TYR B CA 1
ATOM 1602 C C . TYR B 1 71 ? -5.578 14.945 3.201 1 96.19 71 TYR B C 1
ATOM 1604 O O . TYR B 1 71 ? -6.793 15.156 3.195 1 96.19 71 TYR B O 1
ATOM 1612 N N . LEU B 1 72 ? -5.02 13.969 2.545 1 95.38 72 LEU B N 1
ATOM 1613 C CA . LEU B 1 72 ? -5.75 12.852 1.963 1 95.38 72 LEU B CA 1
ATOM 1614 C C . LEU B 1 72 ? -5.051 11.531 2.266 1 95.38 72 LEU B C 1
ATOM 1616 O O . LEU B 1 72 ? -3.84 11.5 2.5 1 95.38 72 LEU B O 1
ATOM 1620 N N . TYR B 1 73 ? -5.781 10.531 2.316 1 94.88 73 TYR B N 1
ATOM 1621 C CA . TYR B 1 73 ? -5.152 9.219 2.422 1 94.88 73 TYR B CA 1
ATOM 1622 C C . TYR B 1 73 ? -5.754 8.242 1.425 1 94.88 73 TYR B C 1
ATOM 1624 O O . TYR B 1 73 ? -6.898 8.406 0.996 1 94.88 73 TYR B O 1
ATOM 1632 N N . ARG B 1 74 ? -4.949 7.273 1.067 1 89.69 74 ARG B N 1
ATOM 1633 C CA . ARG B 1 74 ? -5.441 6.176 0.241 1 89.69 74 ARG B CA 1
ATOM 1634 C C . ARG B 1 74 ? -6.027 5.062 1.103 1 89.69 74 ARG B C 1
ATOM 1636 O O . ARG B 1 74 ? -5.312 4.438 1.887 1 89.69 74 ARG B O 1
ATOM 1643 N N . SER B 1 75 ? -7.262 4.82 0.874 1 89.38 75 SER B N 1
ATOM 1644 C CA . SER B 1 75 ? -7.906 3.725 1.592 1 89.38 75 SER B CA 1
ATOM 1645 C C . SER B 1 75 ? -7.348 2.373 1.158 1 89.38 75 SER B C 1
ATOM 1647 O O . SER B 1 75 ? -7.445 2.002 -0.013 1 89.38 75 SER B O 1
ATOM 1649 N N . PRO B 1 76 ? -6.75 1.673 2.076 1 83.44 76 PRO B N 1
ATOM 1650 C CA . PRO B 1 76 ? -6.277 0.341 1.691 1 83.44 76 PRO B CA 1
ATOM 1651 C C . PRO B 1 76 ? -7.418 -0.618 1.359 1 83.44 76 PRO B C 1
ATOM 1653 O O . PRO B 1 76 ? -7.207 -1.622 0.675 1 83.44 76 PRO B O 1
ATOM 1656 N N . THR B 1 77 ? -8.625 -0.345 1.809 1 79.31 77 THR B N 1
ATOM 1657 C CA . THR B 1 77 ? -9.789 -1.21 1.622 1 79.31 77 THR B CA 1
ATOM 1658 C C . THR B 1 77 ? -10.422 -0.978 0.253 1 79.31 77 THR B C 1
ATOM 1660 O O . THR B 1 77 ? -10.727 -1.932 -0.464 1 79.31 77 THR B O 1
ATOM 1663 N N . SER B 1 78 ? -10.461 0.255 -0.13 1 75.31 78 SER B N 1
ATOM 1664 C CA . SER B 1 78 ? -11.172 0.565 -1.362 1 75.31 78 SER B CA 1
ATOM 1665 C C . SER B 1 78 ? -10.219 1.015 -2.461 1 75.31 78 SER B C 1
ATOM 1667 O O . SER B 1 78 ? -10.57 1.016 -3.641 1 75.31 78 SER B O 1
ATOM 1669 N N . GLY B 1 79 ? -9.047 1.5 -2.059 1 76.25 79 GLY B N 1
ATOM 1670 C CA . GLY B 1 79 ? -8.133 2.074 -3.029 1 76.25 79 GLY B CA 1
ATOM 1671 C C . GLY B 1 79 ? -8.406 3.537 -3.318 1 76.25 79 GLY B C 1
ATOM 1672 O O . GLY B 1 79 ? -7.602 4.215 -3.963 1 76.25 79 GLY B O 1
ATOM 1673 N N . ASN B 1 80 ? -9.484 4.062 -2.77 1 81.25 80 ASN B N 1
ATOM 1674 C CA . ASN B 1 80 ? -9.875 5.441 -3.035 1 81.25 80 ASN B CA 1
ATOM 1675 C C . ASN B 1 80 ? -9.055 6.426 -2.203 1 81.25 80 ASN B C 1
ATOM 1677 O O . ASN B 1 80 ? -8.555 6.074 -1.133 1 81.25 80 ASN B O 1
ATOM 1681 N N . ILE B 1 81 ? -8.93 7.613 -2.811 1 88.31 81 ILE B N 1
ATOM 1682 C CA . ILE B 1 81 ? -8.328 8.719 -2.076 1 88.31 81 ILE B CA 1
ATOM 1683 C C . ILE B 1 81 ? -9.398 9.445 -1.269 1 88.31 81 ILE B C 1
ATOM 1685 O O . ILE B 1 81 ? -10.422 9.859 -1.814 1 88.31 81 ILE B O 1
ATOM 1689 N N . VAL B 1 82 ? -9.195 9.625 0.023 1 93.62 82 VAL B N 1
ATOM 1690 C CA . VAL B 1 82 ? -10.172 10.211 0.935 1 93.62 82 VAL B CA 1
ATOM 1691 C C . VAL B 1 82 ? -9.586 11.453 1.592 1 93.62 82 VAL B C 1
ATOM 1693 O O . VAL B 1 82 ? -8.453 11.43 2.08 1 93.62 82 VAL B O 1
ATOM 1696 N N . LYS B 1 83 ? -10.367 12.453 1.642 1 95.75 83 LYS B N 1
ATOM 1697 C CA . LYS B 1 83 ? -9.938 13.703 2.264 1 95.75 83 LYS B CA 1
ATOM 1698 C C . LYS B 1 83 ? -10.07 13.633 3.783 1 95.75 83 LYS B C 1
ATOM 1700 O O . LYS B 1 83 ? -11.047 13.094 4.301 1 95.75 83 LYS B O 1
ATOM 1705 N N . ILE B 1 84 ? -9.102 14.203 4.453 1 97.06 84 ILE B N 1
ATOM 1706 C CA . ILE B 1 84 ? -9.133 14.328 5.91 1 97.06 84 ILE B CA 1
ATOM 1707 C C . ILE B 1 84 ? -9.367 15.781 6.301 1 97.06 84 ILE B C 1
ATOM 1709 O O . ILE B 1 84 ? -8.523 16.641 6.047 1 97.06 84 ILE B O 1
ATOM 1713 N N . THR B 1 85 ? -10.523 16.016 6.957 1 95.06 85 THR B N 1
ATOM 1714 C CA . THR B 1 85 ? -10.828 17.391 7.32 1 95.06 85 THR B CA 1
ATOM 1715 C C . THR B 1 85 ? -11.117 17.516 8.812 1 95.06 85 THR B C 1
ATOM 1717 O O . THR B 1 85 ? -11.07 18.609 9.375 1 95.06 85 THR B O 1
ATOM 1720 N N . LEU B 1 86 ? -11.422 16.375 9.406 1 94.88 86 LEU B N 1
ATOM 1721 C CA . LEU B 1 86 ? -11.711 16.375 10.836 1 94.88 86 LEU B CA 1
ATOM 1722 C C . LEU B 1 86 ? -11.141 15.141 11.508 1 94.88 86 LEU B C 1
ATOM 1724 O O . LEU B 1 86 ? -10.695 14.211 10.828 1 94.88 86 LEU B O 1
ATOM 1728 N N . ASP B 1 87 ? -11.172 15.07 12.781 1 95.69 87 ASP B N 1
ATOM 1729 C CA . ASP B 1 87 ? -10.562 13.984 13.547 1 95.69 87 ASP B CA 1
ATOM 1730 C C . ASP B 1 87 ? -11.25 12.656 13.242 1 95.69 87 ASP B C 1
ATOM 1732 O O . ASP B 1 87 ? -10.602 11.602 13.242 1 95.69 87 ASP B O 1
ATOM 1736 N N . GLN B 1 88 ? -12.523 12.766 13 1 96.81 88 GLN B N 1
ATOM 1737 C CA . GLN B 1 88 ? -13.242 11.539 12.664 1 96.81 88 GLN B CA 1
ATOM 1738 C C . GLN B 1 88 ? -12.648 10.875 11.43 1 96.81 88 GLN B C 1
ATOM 1740 O O . GLN B 1 88 ? -12.625 9.641 11.336 1 96.81 88 GLN B O 1
ATOM 1745 N N . HIS B 1 89 ? -12.164 11.633 10.492 1 96.88 89 HIS B N 1
ATOM 1746 C CA . HIS B 1 89 ? -11.555 11.086 9.289 1 96.88 89 HIS B CA 1
ATOM 1747 C C . HIS B 1 89 ? -10.234 10.398 9.609 1 96.88 89 HIS B C 1
ATOM 1749 O O . HIS B 1 89 ? -9.883 9.398 8.984 1 96.88 89 HIS B O 1
ATOM 1755 N N . VAL B 1 90 ? -9.484 10.984 10.609 1 97 90 VAL B N 1
ATOM 1756 C CA . VAL B 1 90 ? -8.25 10.336 11.039 1 97 90 VAL B CA 1
ATOM 1757 C C . VAL B 1 90 ? -8.57 8.984 11.68 1 97 90 VAL B C 1
ATOM 1759 O O . VAL B 1 90 ? -7.895 7.988 11.414 1 97 90 VAL B O 1
ATOM 1762 N N . THR B 1 91 ? -9.617 9.016 12.508 1 96.88 91 THR B N 1
ATOM 1763 C CA . THR B 1 91 ? -10.062 7.777 13.125 1 96.88 91 THR B CA 1
ATOM 1764 C C . THR B 1 91 ? -10.43 6.746 12.062 1 96.88 91 THR B C 1
ATOM 1766 O O . THR B 1 91 ? -10.031 5.582 12.156 1 96.88 91 THR B O 1
ATOM 1769 N N . ASN B 1 92 ? -11.188 7.16 11.039 1 96.56 92 ASN B N 1
ATOM 1770 C CA . ASN B 1 92 ? -11.539 6.27 9.945 1 96.56 92 ASN B CA 1
ATOM 1771 C C . ASN B 1 92 ? -10.305 5.711 9.25 1 96.56 92 ASN B C 1
ATOM 1773 O O . ASN B 1 92 ? -10.25 4.523 8.922 1 96.56 92 ASN B O 1
ATOM 1777 N N . MET B 1 93 ? -9.32 6.543 9 1 96.94 93 MET B N 1
ATOM 1778 C CA . MET B 1 93 ? -8.07 6.137 8.375 1 96.94 93 MET B CA 1
ATOM 1779 C C . MET B 1 93 ? -7.387 5.039 9.188 1 96.94 93 MET B C 1
ATOM 1781 O O . MET B 1 93 ? -6.957 4.027 8.633 1 96.94 93 MET B O 1
ATOM 1785 N N . ILE B 1 94 ? -7.348 5.262 10.492 1 95.56 94 ILE B N 1
ATOM 1786 C CA . ILE B 1 94 ? -6.688 4.309 11.383 1 95.56 94 ILE B CA 1
ATOM 1787 C C . ILE B 1 94 ? -7.469 2.998 11.398 1 95.56 94 ILE B C 1
ATOM 1789 O O . ILE B 1 94 ? -6.879 1.917 11.477 1 95.56 94 ILE B O 1
ATOM 1793 N N . GLU B 1 95 ? -8.781 3.078 11.344 1 94.06 95 GLU B N 1
ATOM 1794 C CA . GLU B 1 95 ? -9.617 1.88 11.32 1 94.06 95 GLU B CA 1
ATOM 1795 C C . GLU B 1 95 ? -9.328 1.029 10.086 1 94.06 95 GLU B C 1
ATOM 1797 O O . GLU B 1 95 ? -9.586 -0.176 10.086 1 94.06 95 GLU B O 1
ATOM 1802 N N . GLU B 1 96 ? -8.781 1.635 9.055 1 93.06 96 GLU B N 1
ATOM 1803 C CA . GLU B 1 96 ? -8.492 0.902 7.828 1 93.06 96 GLU B CA 1
ATOM 1804 C C . GLU B 1 96 ? -7.051 0.394 7.82 1 93.06 96 GLU B C 1
ATOM 1806 O O . GLU B 1 96 ? -6.602 -0.193 6.832 1 93.06 96 GLU B O 1
ATOM 1811 N N . LEU B 1 97 ? -6.336 0.698 8.898 1 91.19 97 LEU B N 1
ATOM 1812 C CA . LEU B 1 97 ? -4.969 0.2 9.008 1 91.19 97 LEU B CA 1
ATOM 1813 C C . LEU B 1 97 ? -4.91 -1.297 8.719 1 91.19 97 LEU B C 1
ATOM 1815 O O . LEU B 1 97 ? -5.688 -2.072 9.281 1 91.19 97 LEU B O 1
ATOM 1819 N N . PRO B 1 98 ? -4.012 -1.648 7.773 1 86.12 98 PRO B N 1
ATOM 1820 C CA . PRO B 1 98 ? -3.885 -3.09 7.539 1 86.12 98 PRO B CA 1
ATOM 1821 C C . PRO B 1 98 ? -3.512 -3.861 8.805 1 86.12 98 PRO B C 1
ATOM 1823 O O . PRO B 1 98 ? -2.844 -3.32 9.688 1 86.12 98 PRO B O 1
ATOM 1826 N N . ILE B 1 99 ? -3.896 -5.062 8.914 1 79.88 99 ILE B N 1
ATOM 1827 C CA . ILE B 1 99 ? -3.67 -5.887 10.094 1 79.88 99 ILE B CA 1
ATOM 1828 C C . ILE B 1 99 ? -2.197 -6.281 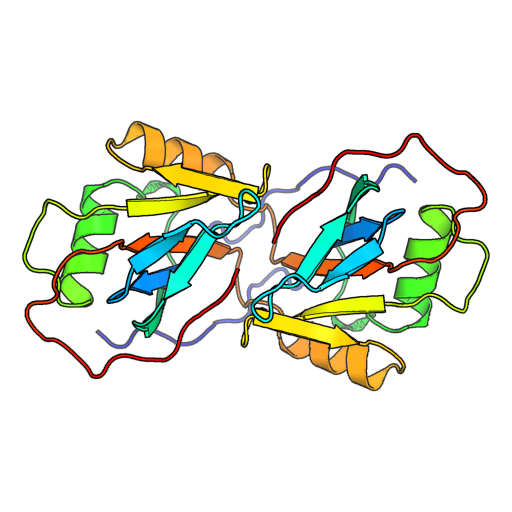10.172 1 79.88 99 ILE B C 1
ATOM 1830 O O . ILE B 1 99 ? -1.652 -6.453 11.266 1 79.88 99 ILE B O 1
ATOM 1834 N N . SER B 1 100 ? -1.556 -6.383 9.016 1 83.19 100 SER B N 1
ATOM 1835 C CA . SER B 1 100 ? -0.15 -6.762 8.93 1 83.19 100 SER B CA 1
ATOM 1836 C C . SER B 1 100 ? 0.557 -6.012 7.805 1 83.19 100 SER B C 1
ATOM 1838 O O . SER B 1 100 ? -0.065 -5.223 7.086 1 83.19 100 SER B O 1
ATOM 1840 N N . ARG B 1 101 ? 1.89 -6.121 7.852 1 88.12 101 ARG B N 1
ATOM 1841 C CA . ARG B 1 101 ? 2.627 -5.621 6.695 1 88.12 101 ARG B CA 1
ATOM 1842 C C . ARG B 1 101 ? 2.15 -6.293 5.414 1 88.12 101 ARG B C 1
ATOM 1844 O O . ARG B 1 101 ? 1.856 -7.488 5.402 1 88.12 101 ARG B O 1
ATOM 1851 N N . GLU B 1 102 ? 2.053 -5.477 4.41 1 89.06 102 GLU B N 1
ATOM 1852 C CA . GLU B 1 102 ? 1.409 -5.992 3.205 1 89.06 102 GLU B CA 1
ATOM 1853 C C . GLU B 1 102 ? 2.264 -5.734 1.968 1 89.06 102 GLU B C 1
ATOM 1855 O O . GLU B 1 102 ? 2.967 -4.727 1.893 1 89.06 102 GLU B O 1
ATOM 1860 N N . LEU B 1 103 ? 2.236 -6.719 1.062 1 92.94 103 LEU B N 1
ATOM 1861 C CA . LEU B 1 103 ? 2.676 -6.539 -0.318 1 92.94 103 LEU B CA 1
ATOM 1862 C C . LEU B 1 103 ? 1.515 -6.734 -1.287 1 92.94 103 LEU B C 1
ATOM 1864 O O . LEU B 1 103 ? 0.632 -7.559 -1.048 1 92.94 103 LEU B O 1
ATOM 1868 N N . GLU B 1 104 ? 1.507 -5.949 -2.352 1 90.38 104 GLU B N 1
ATOM 1869 C CA . GLU B 1 104 ? 0.5 -6.086 -3.4 1 90.38 104 GLU B CA 1
ATOM 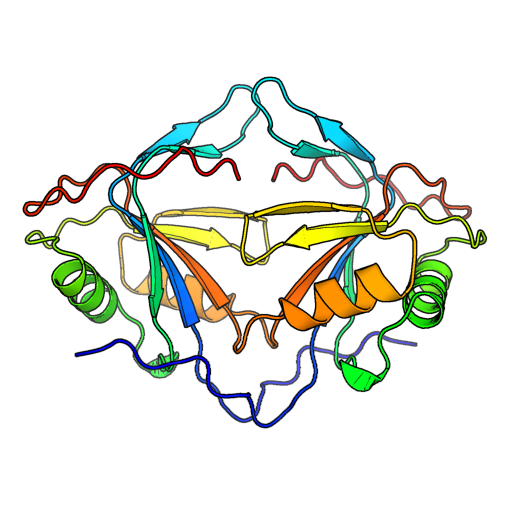1870 C C . GLU B 1 104 ? 1.004 -6.965 -4.539 1 90.38 104 GLU B C 1
ATOM 1872 O O . GLU B 1 104 ? 2.047 -6.688 -5.137 1 90.38 104 GLU B O 1
ATOM 1877 N N . LEU B 1 105 ? 0.29 -8.039 -4.875 1 94.56 105 LEU B N 1
ATOM 1878 C CA . LEU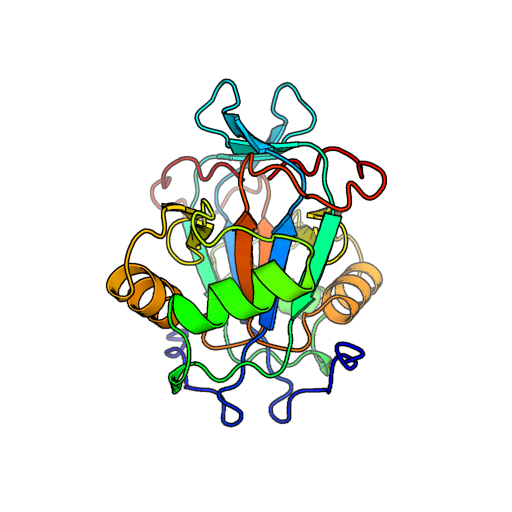 B 1 105 ? 0.603 -8.992 -5.934 1 94.56 105 LEU B CA 1
ATOM 1879 C C . LEU B 1 105 ? -0.493 -9.008 -6.996 1 94.56 105 LEU B C 1
ATOM 1881 O O . LEU B 1 105 ? -1.68 -8.93 -6.668 1 94.56 105 LEU B O 1
ATOM 1885 N N . TYR B 1 106 ? -0.092 -9.125 -8.219 1 93.31 106 TYR B N 1
ATOM 1886 C CA . TYR B 1 106 ? -1.017 -9.172 -9.352 1 93.31 106 TYR B CA 1
ATOM 1887 C C . TYR B 1 106 ? -0.836 -10.461 -10.148 1 93.31 106 TYR B C 1
ATOM 1889 O O . TYR B 1 106 ? 0.293 -10.875 -10.422 1 93.31 106 TYR B O 1
ATOM 1897 N N . ILE B 1 107 ? -1.949 -11.055 -10.5 1 92.44 107 ILE B N 1
ATOM 1898 C CA . ILE B 1 107 ? -1.981 -12.094 -11.523 1 92.44 107 ILE B CA 1
ATOM 1899 C C . ILE B 1 107 ? -2.59 -11.539 -12.805 1 92.44 107 ILE B C 1
ATOM 1901 O O . ILE B 1 107 ? -3.746 -11.109 -12.82 1 92.44 107 ILE B O 1
ATOM 1905 N N . ASP B 1 108 ? -1.807 -11.477 -13.812 1 89.94 108 ASP B N 1
ATOM 1906 C CA . ASP B 1 108 ? -2.172 -10.719 -15.008 1 89.94 108 ASP B CA 1
ATOM 1907 C C . ASP B 1 108 ? -2.516 -11.656 -16.156 1 89.94 108 ASP B C 1
ATOM 1909 O O . ASP B 1 108 ? -1.659 -12.398 -16.641 1 89.94 108 ASP B O 1
ATOM 1913 N N . GLY B 1 109 ? -3.789 -11.414 -16.547 1 77.12 109 GLY B N 1
ATOM 1914 C CA . GLY B 1 109 ? -4.18 -11.93 -17.844 1 77.12 109 GLY B CA 1
ATOM 1915 C C . GLY B 1 109 ? -4.176 -13.445 -17.922 1 77.12 109 GLY B C 1
ATOM 1916 O O . GLY B 1 109 ? -3.979 -14.023 -19 1 77.12 109 GLY B O 1
ATOM 1917 N N . VAL B 1 110 ? -4.195 -14.188 -16.891 1 76.19 110 VAL B N 1
ATOM 1918 C CA . VAL B 1 110 ? -4.223 -15.648 -16.906 1 76.19 110 VAL B CA 1
ATOM 1919 C C . VAL B 1 110 ? -5.648 -16.141 -16.688 1 76.19 110 VAL B C 1
ATOM 1921 O O . VAL B 1 110 ? -6.359 -15.633 -15.812 1 76.19 110 VAL B O 1
ATOM 1924 N N . ARG B 1 111 ? -6.164 -16.859 -17.609 1 74.94 111 ARG B N 1
ATOM 1925 C CA . ARG B 1 111 ? -7.516 -17.391 -17.516 1 74.94 111 ARG B CA 1
ATOM 1926 C C . ARG B 1 111 ? -7.656 -18.344 -16.328 1 74.94 111 ARG B C 1
ATOM 1928 O O . ARG B 1 111 ? -6.746 -19.125 -16.047 1 74.94 111 ARG B O 1
ATOM 1935 N N . ARG B 1 112 ? -8.758 -18 -15.586 1 73.62 112 ARG B N 1
ATOM 1936 C CA . ARG B 1 112 ? -9.102 -18.906 -14.492 1 73.62 112 ARG B CA 1
ATOM 1937 C C . ARG B 1 112 ? -10.008 -20.031 -14.984 1 73.62 112 ARG B C 1
ATOM 1939 O O . ARG B 1 112 ? -10.758 -19.859 -15.945 1 73.62 112 ARG B O 1
ATOM 1946 N N . GLU B 1 113 ? -9.695 -21.156 -14.719 1 65.75 113 GLU B N 1
ATOM 1947 C CA . GLU B 1 113 ? -10.664 -22.203 -15.062 1 65.75 113 GLU B CA 1
ATOM 1948 C C . GLU B 1 113 ? -12.023 -21.922 -14.43 1 65.75 113 GLU B C 1
ATOM 1950 O O . GLU B 1 113 ? -13.062 -22.203 -15.023 1 65.75 113 GLU B O 1
ATOM 1955 N N . GLU B 1 114 ? -12.047 -21.484 -13.211 1 54.5 114 GLU B N 1
ATOM 1956 C CA . GLU B 1 114 ? -13.359 -21.219 -12.633 1 54.5 114 GLU B CA 1
ATOM 1957 C C . GLU B 1 114 ? -13.68 -19.719 -12.648 1 54.5 114 GLU B C 1
ATOM 1959 O O . GLU B 1 114 ? -12.953 -18.922 -12.062 1 54.5 114 GLU B O 1
ATOM 1964 N N . GLU B 1 115 ? -13.992 -19.234 -13.828 1 51 115 GLU B N 1
ATOM 1965 C CA . GLU B 1 115 ? -14.242 -17.828 -14.07 1 51 115 GLU B CA 1
ATOM 1966 C C . GLU B 1 115 ? -15.258 -17.266 -13.078 1 51 115 GLU B C 1
ATOM 1968 O O . GLU B 1 115 ? -16.344 -17.812 -12.922 1 51 115 GLU B O 1
ATOM 1973 N N . ARG B 1 116 ? -14.859 -16.844 -11.898 1 45.94 116 ARG B N 1
ATOM 1974 C CA . ARG B 1 116 ? -15.922 -16.156 -11.164 1 45.94 116 ARG B CA 1
ATOM 1975 C C . ARG B 1 116 ? -16.172 -14.766 -11.734 1 45.94 116 ARG B C 1
ATOM 1977 O O . ARG B 1 116 ? -15.32 -14.219 -12.438 1 45.94 116 ARG B O 1
ATOM 1984 N N . GLU B 1 117 ? -17.297 -14.273 -11.617 1 42.59 117 GLU B N 1
ATOM 1985 C CA . GLU B 1 117 ? -17.875 -13.023 -12.117 1 42.59 117 GLU B CA 1
ATOM 1986 C C . GLU B 1 117 ? -16.906 -11.859 -11.906 1 42.59 117 GLU B C 1
ATOM 1988 O O . GLU B 1 117 ? -16.266 -11.758 -10.867 1 42.59 117 GLU B O 1
ATOM 1993 N N . GLU B 1 118 ? -16.547 -11.266 -12.93 1 43.5 118 GLU B N 1
ATOM 1994 C CA . GLU B 1 118 ? -15.617 -10.172 -13.172 1 43.5 118 GLU B CA 1
ATOM 1995 C C . GLU B 1 118 ? -15.891 -9 -12.234 1 43.5 118 GLU B C 1
ATOM 1997 O O . GLU B 1 118 ? -17.047 -8.594 -12.055 1 43.5 118 GLU B O 1
ATOM 2002 N N . TYR B 1 119 ? -15.133 -8.797 -11.289 1 42.75 119 TYR B N 1
ATOM 2003 C CA . TYR B 1 119 ? -15.297 -7.586 -10.492 1 42.75 119 TYR B CA 1
ATOM 2004 C C . TYR B 1 119 ? -14.695 -6.379 -11.195 1 42.75 119 TYR B C 1
ATOM 2006 O O . TYR B 1 119 ? -13.812 -6.523 -12.047 1 42.75 119 TYR B O 1
ATOM 2014 N N . PRO B 1 120 ? -15.18 -5.23 -10.82 1 40.75 120 PRO B N 1
ATOM 2015 C CA . PRO B 1 120 ? -14.906 -3.947 -11.469 1 40.75 120 PRO B CA 1
ATOM 2016 C C . PRO B 1 120 ? -13.414 -3.602 -11.484 1 40.75 120 PRO B C 1
ATOM 2018 O O . PRO B 1 120 ? -12.641 -4.16 -10.703 1 40.75 120 PRO B O 1
ATOM 2021 N N . ILE B 1 121 ? -13.062 -2.688 -12.414 1 37.41 121 ILE B N 1
ATOM 2022 C CA . ILE B 1 121 ? -11.781 -2.057 -12.711 1 37.41 121 ILE B CA 1
ATOM 2023 C C . ILE B 1 121 ? -11.188 -1.474 -11.43 1 37.41 121 ILE B C 1
ATOM 2025 O O . ILE B 1 121 ? -11.859 -0.749 -10.695 1 37.41 121 ILE B O 1
ATOM 2029 N N . VAL B 1 122 ? -10.094 -2.074 -11.016 1 42.12 122 VAL B N 1
ATOM 2030 C CA . VAL B 1 122 ? -9.352 -1.449 -9.922 1 42.12 122 VAL B CA 1
ATOM 2031 C C . VAL B 1 122 ? -8.242 -0.563 -10.492 1 42.12 122 VAL B C 1
ATOM 2033 O O . VAL B 1 122 ? -7.422 -1.021 -11.289 1 42.12 122 VAL B O 1
ATOM 2036 N N . CYS B 1 123 ? -8.32 0.865 -10.539 1 39.5 123 CYS B N 1
ATOM 2037 C CA . CYS B 1 123 ? -7.32 1.82 -11 1 39.5 123 CYS B CA 1
ATOM 2038 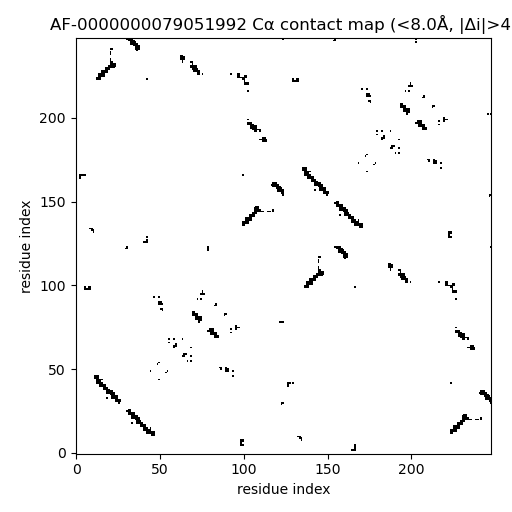C C . CYS B 1 123 ? -6.297 2.105 -9.906 1 39.5 123 CYS B C 1
ATOM 2040 O O . CYS B 1 123 ? -6.656 2.295 -8.75 1 39.5 123 CYS B O 1
ATOM 2042 N N . PHE B 1 124 ? -4.992 1.801 -10.258 1 38.38 124 PHE B N 1
ATOM 2043 C CA . PHE B 1 124 ? -3.932 2.1 -9.305 1 38.38 124 PHE B CA 1
ATOM 2044 C C . PHE B 1 124 ? -3.271 3.434 -9.625 1 38.38 124 PHE B C 1
ATOM 2046 O O . PHE B 1 124 ? -3.209 3.834 -10.789 1 38.38 124 PHE B O 1
#

Secondary structure (DSSP, 8-state):
---------SS--EEEEEEEEEEEEE-TTS-EEEEEEEEEEEEEE-GGG-SHHHHHHHHHHTT---S---EEEE-TTT--EEEE-SHHHHHHHHHT--SS-EEEEEEESPPPSS-------B--/---------SS--EEEEEEEEEEEEE-TTS-EEEEEEEEEEEEEE-GGG-SHHHHHHHHHHTT---S---EEEE-TTT--EEEE-SHHHHHHHHHT--SS-EEEEEEESPPPSS-------B--

Solvent-accessible surface area (backbone atoms only — not comparable to full-atom values): 13867 Å² total; per-residue (Å²): 131,77,77,70,78,79,58,77,50,84,75,67,47,30,25,39,38,35,38,32,70,17,32,72,37,78,47,92,77,86,26,53,25,36,37,38,11,48,76,51,70,48,62,80,36,52,67,91,66,63,31,57,67,53,51,46,53,52,41,40,75,72,34,32,87,62,84,82,63,47,37,31,32,48,36,77,84,76,61,45,78,43,76,42,87,50,49,66,43,40,49,52,53,55,71,48,50,51,51,43,20,60,44,47,36,35,38,42,68,52,78,44,78,60,72,66,83,71,28,71,66,44,69,60,133,78,78,71,77,78,59,77,48,84,76,67,46,30,25,39,39,35,39,33,69,17,32,73,36,77,47,92,78,86,27,51,27,35,38,39,12,49,76,50,70,47,62,80,36,52,65,90,65,60,30,57,68,53,51,44,53,52,39,39,76,72,34,32,86,61,83,83,61,47,37,30,32,48,38,76,84,76,60,45,78,42,75,42,86,50,47,67,42,41,48,51,53,55,72,50,49,51,52,45,20,59,44,46,35,36,40,42,67,52,78,44,78,61,70,66,83,71,29,70,66,45,69,59

pLDDT: mean 78.06, std 20.28, range [22.31, 97.19]

InterPro domains:
  IPR058594 PB1-like domain, plants [PF26130] (12-96)

Nearest PDB structures (foldseek):
  1wmh-assembly1_A  TM=7.455E-01  e=9.314E-01  Homo sapiens
  1wmh-assembly1_B  TM=7.084E-01  e=1.541E+00  Homo sapiens
  3ecp-assembly1_A-2  TM=2.610E-01  e=3.277E+00  Escherichia coli
  1wmh-assembly1_A  TM=7.468E-01  e=9.514E-01  Homo sapiens
  1wmh-assembly1_B  TM=7.094E-01  e=1.571E+00  Homo sapiens

Radius of gyration: 18.44 Å; Cα contacts (8 Å, |Δi|>4): 515; chains: 2; bounding box: 34×52×41 Å

Sequence (248 aa):
MKYSFRLPPGNNKYTLKIFYGGELKEGEIFYRYYVGGEVTWVDELDPNMANLTELNNIASELGYQTTEINYLYRSPTSGNIVKITLDQHVTNMIEELPISRELELYIDGVRREEEREEYPIVCFMKYSFRLPPGNNKYTLKIFYGGELKEGEIFYRYYVGGEVTWVDELDPNMANLTELNNIASELGYQTTEINYLYRSPTSGNIVKITLDQHVTNMIEELPISRELELYIDGVRREEEREEYPIVCF